Protein AF-A0A9P6N993-F1 (afdb_monomer_lite)

Organism: NCBI:txid708437

Foldseek 3Di:
DQLVLLCVLCVVLVNCVVQVQLSVCVVPNHQLVDDQDADVPHSDDDDDDDPVCVVCQVVVVVVVVVCVVVVQKDDWDAPVVVPVVQDSVNVRRQCWDWDQHPVRTTIIGRHLDPPDPSSCVSQVSNVVSLQSSDVRVDQWPHWDDDRQDIDTHHDPPDPDWVVVSQVSCVVVVNDDDPVPDDIDDQWDDDPQWIAGRVVRDIGHDPVVVVVD

InterPro domains:
  IPR043502 DNA/RNA polymerase superfamily [SSF56672] (106-210)
  IPR052055 Hepadnavirus polymerase/reverse transcriptase [PTHR33050] (97-211)

Secondary structure (DSSP, 8-state):
--HHHHHHHHHHTT-TTTTHHHHHHHHS----------BTTBS---PPPPHHHHHTHHHHHHHHHHHHHTTSEEEEE-HHHHHHHS-TTGGGS---EEEE-TTS-EEEE-S--TT-HHHHHHHHHHHHHHHHHHHHHS-EEEEEEETTEEEEEE-TT----HHHHHHHHHHTTPPP-TTT-----SEEEETTEEEETTTTEEE--HHHHHT-

pLDDT: mean 86.86, std 10.9, range [51.09, 98.19]

Radius of gyration: 21.43 Å; chains: 1; bounding box: 47×46×56 Å

Sequence (212 aa):
MNTREWEKSLEKNNLIRKYKDVINGLKHVFDQGIPQHVIGEEHWYSPPNQKSAELSQKEIEENFVKELKVKQLYDSFTFEETKHRIGPSDTNILAVLMIRTFDDKVKINTTVAFGCIAGCGTFGIVTDAWQDILLKEFDLMNIFRWVDDALFLKETETTLNMESIVNMSQGLGVKTNLKKLTEFQREQQFLGFIWNGVERTVRLPDTKLQEK

Structure (mmCIF, N/CA/C/O backbone):
data_AF-A0A9P6N993-F1
#
_entry.id   AF-A0A9P6N993-F1
#
loop_
_atom_site.group_PDB
_atom_site.id
_atom_site.type_symbol
_atom_site.label_atom_id
_atom_site.label_alt_id
_atom_site.label_comp_id
_atom_site.label_asym_id
_atom_site.label_entity_id
_atom_site.label_seq_id
_atom_site.pdbx_PDB_ins_code
_atom_site.Cartn_x
_atom_site.Cartn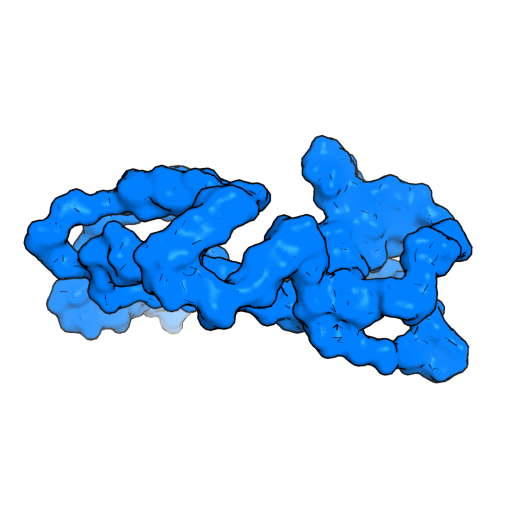_y
_atom_site.Cartn_z
_atom_site.occupancy
_atom_site.B_iso_or_equiv
_atom_site.auth_seq_id
_atom_site.auth_comp_id
_atom_site.auth_asym_id
_atom_site.auth_atom_id
_atom_site.pdbx_PDB_model_num
ATOM 1 N N . MET A 1 1 ? 9.805 -2.839 4.279 1.00 85.69 1 MET A N 1
ATOM 2 C CA . MET A 1 1 ? 8.735 -3.389 5.139 1.00 85.69 1 MET A CA 1
ATOM 3 C C . MET A 1 1 ? 9.371 -4.196 6.256 1.00 85.69 1 MET A C 1
ATOM 5 O O . MET A 1 1 ? 10.439 -4.753 6.028 1.00 85.69 1 MET A O 1
ATOM 9 N N . ASN A 1 2 ? 8.763 -4.242 7.442 1.00 93.62 2 ASN A N 1
ATOM 10 C CA . ASN A 1 2 ? 9.290 -5.002 8.578 1.00 93.62 2 ASN A CA 1
ATOM 11 C C . ASN A 1 2 ? 8.651 -6.397 8.633 1.00 93.62 2 ASN A C 1
ATOM 13 O O . ASN A 1 2 ? 7.668 -6.610 9.338 1.00 93.62 2 ASN A O 1
ATOM 17 N N . THR A 1 3 ? 9.179 -7.340 7.851 1.00 94.06 3 THR A N 1
ATOM 18 C CA . THR A 1 3 ? 8.607 -8.691 7.684 1.00 94.06 3 THR A CA 1
ATOM 19 C C . THR A 1 3 ? 8.388 -9.431 9.001 1.00 94.06 3 THR A C 1
ATOM 21 O O . THR A 1 3 ? 7.394 -10.139 9.137 1.00 94.06 3 THR A O 1
ATOM 24 N N . ARG A 1 4 ? 9.274 -9.236 9.985 1.00 96.38 4 ARG A N 1
ATOM 25 C CA . ARG A 1 4 ? 9.161 -9.858 11.308 1.00 96.38 4 ARG A CA 1
ATOM 26 C C . ARG A 1 4 ? 7.947 -9.348 12.083 1.00 96.38 4 ARG A C 1
ATOM 28 O O . ARG A 1 4 ? 7.219 -10.152 12.656 1.00 96.38 4 ARG A O 1
ATOM 35 N N . GLU A 1 5 ? 7.727 -8.034 12.109 1.00 97.31 5 GLU A N 1
ATOM 36 C CA . GLU A 1 5 ? 6.550 -7.478 12.789 1.00 97.31 5 GLU A CA 1
ATOM 37 C C . GLU A 1 5 ? 5.261 -7.819 12.037 1.00 97.31 5 GLU A C 1
ATOM 39 O O . GLU A 1 5 ? 4.260 -8.112 12.680 1.00 97.31 5 GLU A O 1
ATOM 44 N N . TRP A 1 6 ? 5.293 -7.893 10.702 1.00 97.88 6 TRP A N 1
ATOM 45 C CA . TRP A 1 6 ? 4.160 -8.397 9.917 1.00 97.88 6 TRP A CA 1
ATOM 46 C C . TRP A 1 6 ? 3.756 -9.817 10.313 1.00 97.88 6 TRP A C 1
ATOM 48 O O . TRP A 1 6 ? 2.586 -10.064 10.594 1.00 97.88 6 TRP A O 1
ATOM 58 N N . GLU A 1 7 ? 4.713 -10.744 10.356 1.00 97.56 7 GLU A N 1
ATOM 59 C CA . GLU A 1 7 ? 4.459 -12.142 10.715 1.00 97.56 7 GLU A CA 1
ATOM 60 C C . GLU A 1 7 ? 3.896 -12.246 12.137 1.00 97.56 7 GLU A C 1
ATOM 62 O O . GLU A 1 7 ? 2.828 -12.818 12.340 1.00 97.56 7 GLU A O 1
ATOM 67 N N . LYS A 1 8 ? 4.530 -11.561 13.094 1.00 97.94 8 LYS A N 1
ATOM 68 C CA . LYS A 1 8 ? 4.086 -11.492 14.491 1.00 97.94 8 LYS A CA 1
ATOM 69 C C . LYS A 1 8 ? 2.678 -10.906 14.647 1.00 97.94 8 LYS A C 1
ATOM 71 O O . LYS A 1 8 ? 1.870 -11.460 15.391 1.00 97.94 8 LYS A O 1
ATOM 76 N N . SER A 1 9 ? 2.365 -9.798 13.972 1.00 97.88 9 SER A N 1
ATOM 77 C CA . SER A 1 9 ? 1.034 -9.178 14.023 1.00 97.88 9 SER A CA 1
ATOM 78 C C . SER A 1 9 ? -0.031 -10.073 13.391 1.00 97.88 9 SER A C 1
ATOM 80 O O . SER A 1 9 ? -1.120 -10.209 13.946 1.00 97.88 9 SER A O 1
ATOM 82 N N . LEU A 1 10 ? 0.266 -10.728 12.268 1.00 98.12 10 LEU A N 1
ATOM 83 C CA . LEU A 1 10 ? -0.671 -11.658 11.636 1.00 98.12 10 LEU A CA 1
ATOM 84 C C . LEU A 1 10 ? -0.907 -12.913 12.486 1.00 98.12 10 LEU A C 1
ATOM 86 O O . LEU A 1 10 ? -2.043 -13.378 12.572 1.00 98.12 10 LEU A O 1
ATOM 90 N N . GLU A 1 11 ? 0.128 -13.458 13.122 1.00 97.94 11 GLU A N 1
ATOM 91 C CA . GLU A 1 11 ? 0.006 -14.595 14.042 1.00 97.94 11 GLU A CA 1
ATOM 92 C C . GLU A 1 11 ? -0.840 -14.237 15.263 1.00 97.94 11 GLU A C 1
ATOM 94 O O . GLU A 1 11 ? -1.829 -14.918 15.540 1.00 97.94 11 GLU A O 1
ATOM 99 N N . LYS A 1 12 ? -0.512 -13.128 15.941 1.00 98.19 12 LYS A N 1
ATOM 100 C CA . LYS A 1 12 ? -1.245 -12.636 17.118 1.00 98.19 12 LYS A CA 1
ATOM 101 C C . LYS A 1 12 ? -2.745 -12.482 16.843 1.00 98.19 12 LYS A C 1
ATOM 103 O O . LYS A 1 12 ? -3.561 -12.813 17.699 1.00 98.19 12 LYS A O 1
ATOM 108 N N . ASN A 1 13 ? -3.104 -12.016 15.648 1.00 97.94 13 ASN A N 1
ATOM 109 C CA . ASN A 1 13 ? -4.490 -11.752 15.261 1.00 97.94 13 ASN A CA 1
ATOM 110 C C . ASN A 1 13 ? -5.186 -12.936 14.565 1.00 97.94 13 ASN A C 1
ATOM 112 O O . ASN A 1 13 ? -6.304 -12.784 14.076 1.00 97.94 13 ASN A O 1
ATOM 116 N N . ASN A 1 14 ? -4.565 -14.123 14.528 1.00 98.06 14 ASN A N 1
ATOM 117 C CA . ASN A 1 14 ? -5.076 -15.318 13.838 1.00 98.06 14 ASN A CA 1
ATOM 118 C C . ASN A 1 14 ? -5.328 -1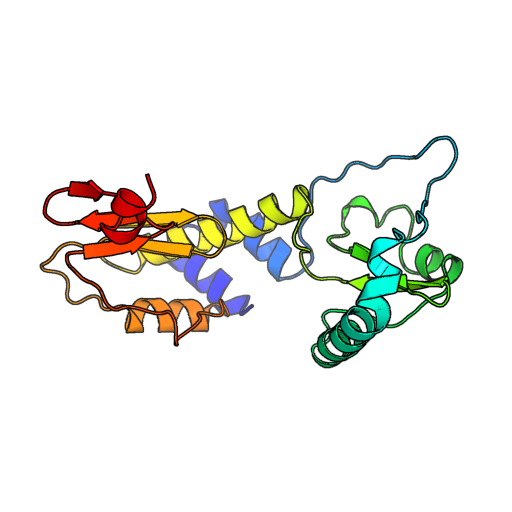5.109 12.327 1.00 98.06 14 ASN A C 1
ATOM 120 O O . ASN A 1 14 ? -6.179 -15.764 11.724 1.00 98.06 14 ASN A O 1
ATOM 124 N N . LEU A 1 15 ? -4.570 -14.210 11.700 1.00 98.00 15 LEU A N 1
ATOM 125 C CA . LEU A 1 15 ? -4.678 -13.832 10.288 1.00 98.00 15 LEU A CA 1
ATOM 126 C C . LEU A 1 15 ? -3.616 -14.500 9.398 1.00 98.00 15 LEU A C 1
ATOM 128 O O . LEU A 1 15 ? -3.727 -14.460 8.173 1.00 98.00 15 LEU A O 1
ATOM 132 N N . ILE A 1 16 ? -2.611 -15.155 9.990 1.00 96.56 16 ILE A N 1
ATOM 133 C CA . ILE A 1 16 ? -1.453 -15.709 9.266 1.00 96.56 16 ILE A CA 1
ATOM 134 C C . ILE A 1 16 ? -1.832 -16.699 8.155 1.00 96.56 16 ILE A C 1
ATOM 136 O O . ILE A 1 16 ? -1.200 -16.721 7.104 1.00 96.56 16 ILE A O 1
ATOM 140 N N . ARG A 1 17 ? -2.898 -17.491 8.344 1.00 96.62 17 ARG A N 1
ATOM 141 C CA . ARG A 1 17 ? -3.385 -18.419 7.308 1.00 96.62 17 ARG A CA 1
ATOM 142 C C . ARG A 1 17 ? -4.014 -17.684 6.126 1.00 96.62 17 ARG A C 1
ATOM 144 O O . ARG A 1 17 ? -3.789 -18.089 4.993 1.00 96.62 17 ARG A O 1
ATOM 151 N N . LYS A 1 18 ? -4.781 -16.622 6.393 1.00 97.25 18 LYS A N 1
ATOM 152 C CA . LYS A 1 18 ? -5.464 -15.810 5.372 1.00 97.25 18 LYS A CA 1
ATOM 153 C C . LYS A 1 18 ? -4.459 -15.028 4.526 1.00 97.25 18 LYS A C 1
ATOM 155 O O . LYS A 1 18 ? -4.616 -14.956 3.316 1.00 97.25 18 LYS A O 1
ATOM 160 N N . TYR A 1 19 ? -3.418 -14.487 5.158 1.00 96.81 19 TYR A N 1
ATOM 161 C CA . TYR A 1 19 ? -2.424 -13.624 4.511 1.00 96.81 19 TYR A CA 1
ATOM 162 C C . TYR A 1 19 ? -1.040 -14.272 4.398 1.00 96.81 19 TYR A C 1
ATOM 164 O O . TYR A 1 19 ? -0.015 -13.591 4.449 1.00 96.81 19 TYR A O 1
ATOM 172 N N . LYS A 1 20 ? -0.993 -15.596 4.210 1.00 94.50 20 LYS A N 1
ATOM 173 C CA . LYS A 1 20 ? 0.266 -16.328 4.005 1.00 94.50 20 LYS A CA 1
ATOM 174 C C . LYS A 1 20 ? 1.047 -15.779 2.806 1.00 94.50 20 LYS A C 1
ATOM 176 O O . LYS A 1 20 ? 2.260 -15.598 2.891 1.00 94.50 20 LYS A O 1
ATOM 181 N N . ASP A 1 21 ? 0.342 -15.456 1.726 1.00 90.69 21 ASP A N 1
ATOM 182 C CA . ASP A 1 21 ? 0.951 -14.942 0.496 1.00 90.69 21 ASP A CA 1
ATOM 183 C C . ASP A 1 21 ? 1.531 -13.537 0.672 1.00 90.69 21 ASP A C 1
ATOM 185 O O . ASP A 1 21 ? 2.527 -13.206 0.037 1.00 90.69 21 ASP A O 1
ATOM 189 N N . VAL A 1 22 ? 0.995 -12.740 1.606 1.00 93.25 22 VAL A N 1
ATOM 190 C CA . VAL A 1 22 ? 1.588 -11.447 1.978 1.00 93.25 22 VAL A CA 1
ATOM 191 C C . VAL A 1 22 ? 2.956 -11.656 2.618 1.00 93.25 22 VAL A C 1
ATOM 193 O O . VAL A 1 22 ? 3.918 -11.005 2.223 1.00 93.25 22 VAL A O 1
ATOM 196 N N . ILE A 1 23 ? 3.088 -12.591 3.564 1.00 94.38 23 ILE A N 1
ATOM 197 C CA . ILE A 1 23 ? 4.386 -12.882 4.191 1.00 94.38 23 ILE A CA 1
ATOM 198 C C . ILE A 1 23 ? 5.382 -13.445 3.180 1.00 94.38 23 ILE A C 1
ATOM 200 O O . ILE A 1 23 ? 6.530 -12.998 3.151 1.00 94.38 23 ILE A O 1
ATOM 204 N N . ASN A 1 24 ? 4.945 -14.376 2.330 1.00 90.75 24 ASN A N 1
ATOM 205 C CA . ASN A 1 24 ? 5.787 -14.921 1.268 1.00 90.75 24 ASN A CA 1
ATOM 206 C C . ASN A 1 24 ? 6.255 -13.817 0.312 1.00 90.75 24 ASN A C 1
ATOM 208 O O . ASN A 1 24 ? 7.452 -13.699 0.062 1.00 90.75 24 ASN A O 1
ATOM 212 N N . GLY A 1 25 ? 5.338 -12.967 -0.156 1.00 88.12 25 GLY A N 1
ATOM 213 C CA . GLY A 1 25 ? 5.643 -11.870 -1.069 1.00 88.12 25 GLY A CA 1
ATOM 214 C C . GLY A 1 25 ? 6.553 -10.806 -0.455 1.00 88.12 25 GLY A C 1
ATOM 215 O O . GLY A 1 25 ? 7.456 -10.319 -1.126 1.00 88.12 25 GLY A O 1
ATOM 216 N N . LEU A 1 26 ? 6.391 -10.485 0.836 1.00 88.81 26 LEU A N 1
ATOM 217 C CA . LEU A 1 26 ? 7.262 -9.533 1.537 1.00 88.81 26 LEU A CA 1
ATOM 218 C C . LEU A 1 26 ? 8.672 -10.088 1.816 1.00 88.81 26 LEU A C 1
ATOM 220 O O . LEU A 1 26 ? 9.617 -9.304 1.902 1.00 88.81 26 LEU A O 1
ATOM 224 N N . LYS A 1 27 ? 8.819 -11.408 2.014 1.00 88.06 27 LYS A N 1
ATOM 225 C CA . LYS A 1 27 ? 10.121 -12.082 2.204 1.00 88.06 27 LYS A CA 1
ATOM 226 C C . LYS A 1 27 ? 10.832 -12.357 0.876 1.00 88.06 27 LYS A C 1
ATOM 228 O O . LYS A 1 27 ? 12.060 -12.426 0.847 1.00 88.06 27 LYS A O 1
ATOM 233 N N . HIS A 1 28 ? 10.060 -12.532 -0.189 1.00 84.19 28 HIS A N 1
ATOM 234 C CA . HIS A 1 28 ? 10.532 -12.901 -1.515 1.00 84.19 28 HIS A CA 1
ATOM 235 C C . HIS A 1 28 ? 10.018 -11.891 -2.548 1.00 84.19 28 HIS A C 1
ATOM 237 O O . HIS A 1 28 ? 10.365 -10.714 -2.477 1.00 84.19 28 HIS A O 1
ATOM 243 N N . VAL A 1 29 ? 9.220 -12.346 -3.513 1.00 77.56 29 VAL A N 1
ATOM 244 C CA . VAL A 1 29 ? 8.588 -11.518 -4.540 1.00 77.56 29 VAL A CA 1
ATOM 245 C C . VAL A 1 29 ? 7.115 -11.904 -4.623 1.00 77.56 29 VAL A C 1
ATOM 247 O O . VAL A 1 29 ? 6.757 -13.059 -4.393 1.00 77.56 29 VAL A O 1
ATOM 250 N N . PHE A 1 30 ? 6.259 -10.931 -4.921 1.00 80.00 30 PHE A N 1
ATOM 251 C CA . PHE A 1 30 ? 4.843 -11.179 -5.161 1.00 80.00 30 PHE A CA 1
ATOM 252 C C . PHE A 1 30 ? 4.632 -11.751 -6.558 1.00 80.00 30 PHE A C 1
ATOM 254 O O . PHE A 1 30 ? 5.061 -11.145 -7.540 1.00 80.00 30 PHE A O 1
ATOM 261 N N . ASP A 1 31 ? 3.918 -12.872 -6.634 1.00 76.00 31 ASP A N 1
ATOM 262 C CA . ASP A 1 31 ? 3.345 -13.341 -7.889 1.00 76.00 31 ASP A CA 1
ATOM 263 C C . ASP A 1 31 ? 2.279 -12.336 -8.342 1.00 76.00 31 ASP A C 1
ATOM 265 O O . ASP A 1 31 ? 1.313 -12.052 -7.630 1.00 76.00 31 ASP A O 1
ATOM 269 N N . GLN A 1 32 ? 2.505 -11.749 -9.511 1.00 74.06 32 GLN A N 1
ATOM 270 C CA . GLN A 1 32 ? 1.634 -10.741 -10.103 1.00 74.06 32 GLN A CA 1
ATOM 271 C C . GLN A 1 32 ? 0.547 -11.352 -11.000 1.00 74.06 32 GLN A C 1
ATOM 273 O O . GLN A 1 32 ? -0.279 -10.619 -11.544 1.00 74.06 32 GLN A O 1
ATOM 278 N N . GLY A 1 33 ? 0.531 -12.677 -11.167 1.00 73.75 33 GLY A N 1
ATOM 279 C CA . GLY A 1 33 ? -0.437 -13.382 -12.003 1.00 73.75 33 GLY A CA 1
ATOM 280 C C . GLY A 1 33 ? -0.313 -13.041 -13.488 1.00 73.75 33 GLY A C 1
ATOM 281 O O . GLY A 1 33 ? -1.280 -13.197 -14.233 1.00 73.75 33 GLY A O 1
ATOM 282 N N . ILE A 1 34 ? 0.849 -12.539 -13.923 1.00 73.44 34 ILE A N 1
ATOM 283 C CA . ILE A 1 34 ? 1.113 -12.219 -15.327 1.00 73.44 34 ILE A CA 1
ATOM 284 C C . ILE A 1 34 ? 1.413 -13.538 -16.048 1.00 73.44 34 ILE A C 1
ATOM 286 O O . ILE A 1 34 ? 2.411 -14.184 -15.726 1.00 73.44 34 ILE A O 1
ATOM 290 N N . PRO A 1 35 ? 0.579 -13.968 -17.012 1.00 73.38 35 PRO A N 1
ATOM 291 C CA . PRO A 1 35 ? 0.847 -15.190 -17.748 1.00 73.38 35 PRO A CA 1
ATOM 292 C C . PRO A 1 35 ? 2.048 -15.002 -18.677 1.00 73.38 35 PRO A C 1
ATOM 294 O O . PRO A 1 35 ? 2.280 -13.913 -19.214 1.00 73.38 35 PRO A O 1
ATOM 297 N N . GLN A 1 36 ? 2.756 -16.099 -18.945 1.00 73.06 36 GLN A N 1
ATOM 298 C CA . GLN A 1 36 ? 3.694 -16.165 -20.062 1.00 73.06 36 GLN A CA 1
ATOM 299 C C . GLN A 1 36 ? 2.964 -15.793 -21.354 1.00 73.06 36 GLN A C 1
ATOM 301 O O . GLN A 1 36 ? 1.959 -16.412 -21.709 1.00 73.06 36 GLN A O 1
ATOM 306 N N . HIS A 1 37 ? 3.468 -14.783 -22.054 1.00 72.25 37 HIS A N 1
ATOM 307 C CA . HIS A 1 37 ? 2.914 -14.332 -23.322 1.00 72.25 37 HIS A CA 1
ATOM 308 C C . HIS A 1 37 ? 4.035 -13.914 -24.273 1.00 72.25 37 HIS A C 1
ATOM 310 O O . HIS A 1 37 ? 5.144 -13.594 -23.850 1.00 72.25 37 HIS A O 1
ATOM 316 N N . VAL A 1 38 ? 3.728 -13.941 -25.567 1.00 75.19 38 VAL A N 1
ATOM 317 C CA . VAL A 1 38 ? 4.617 -13.528 -26.659 1.00 75.19 38 VAL A CA 1
ATOM 318 C C . VAL A 1 38 ? 3.903 -12.496 -27.522 1.00 75.19 38 VAL A C 1
ATOM 320 O O . VAL A 1 38 ? 2.671 -12.489 -27.600 1.00 75.19 38 VAL A O 1
ATOM 323 N N . ILE A 1 39 ? 4.667 -11.622 -28.172 1.00 74.81 39 ILE A N 1
ATOM 324 C CA . ILE A 1 39 ? 4.139 -10.646 -29.130 1.00 74.81 39 ILE A CA 1
ATOM 325 C C . ILE A 1 39 ? 4.590 -11.091 -30.522 1.00 74.81 39 ILE A C 1
ATOM 327 O O . ILE A 1 39 ? 5.714 -10.829 -30.942 1.00 74.81 39 ILE A O 1
ATOM 331 N N . GLY A 1 40 ? 3.715 -11.803 -31.237 1.00 82.81 40 GLY A N 1
ATOM 332 C CA . GLY A 1 40 ? 4.098 -12.471 -32.483 1.00 82.81 40 GLY A CA 1
ATOM 333 C C . GLY A 1 40 ? 5.107 -13.587 -32.206 1.00 82.81 40 GLY A C 1
ATOM 334 O O . GLY A 1 40 ? 4.808 -14.500 -31.440 1.00 82.81 40 GLY A O 1
ATOM 335 N N . GLU A 1 41 ? 6.291 -13.498 -32.812 1.00 81.31 41 GLU A N 1
ATOM 336 C CA . GLU A 1 41 ? 7.410 -14.430 -32.591 1.00 81.31 41 GLU A CA 1
ATOM 337 C C . GLU A 1 41 ? 8.389 -13.939 -31.505 1.00 81.31 41 GLU A C 1
ATOM 339 O O . GLU A 1 41 ? 9.306 -14.660 -31.115 1.00 81.31 41 GLU A O 1
ATOM 344 N N . GLU A 1 42 ? 8.193 -12.721 -30.988 1.00 76.69 42 GLU A N 1
ATOM 345 C CA . GLU A 1 42 ? 9.099 -12.099 -30.026 1.00 76.69 42 GLU A CA 1
ATOM 346 C C . GLU A 1 42 ? 8.707 -12.437 -28.583 1.00 76.69 42 GLU A C 1
ATOM 348 O O . GLU A 1 42 ? 7.593 -12.160 -28.122 1.00 76.69 42 GLU A O 1
ATOM 353 N N . HIS A 1 43 ? 9.669 -12.978 -27.834 1.00 72.94 43 HIS A N 1
ATOM 354 C CA . HIS A 1 43 ? 9.558 -13.185 -26.385 1.00 72.94 43 HIS A CA 1
ATOM 355 C C . HIS A 1 43 ? 9.818 -11.908 -25.576 1.00 72.94 43 HIS A C 1
ATOM 357 O O . HIS A 1 43 ? 9.451 -11.830 -24.407 1.00 72.94 43 HIS A O 1
ATOM 363 N N . TRP A 1 44 ? 10.463 -10.913 -26.187 1.00 75.88 44 TRP A N 1
ATOM 364 C CA . TRP A 1 44 ? 10.847 -9.669 -25.534 1.00 75.88 44 TRP A CA 1
ATOM 365 C C . TRP A 1 44 ? 10.580 -8.502 -26.471 1.00 75.88 44 TRP A C 1
ATOM 367 O O . TRP A 1 44 ? 11.092 -8.472 -27.585 1.00 75.88 44 TRP A O 1
ATOM 377 N N . TYR A 1 45 ? 9.837 -7.505 -26.002 1.00 77.69 45 TYR A N 1
ATOM 378 C CA . TYR A 1 45 ? 9.543 -6.316 -26.789 1.00 77.69 45 TYR A CA 1
ATOM 379 C C . TYR A 1 45 ? 9.682 -5.062 -25.930 1.00 77.69 45 TYR A C 1
ATOM 381 O O . TYR A 1 45 ? 9.081 -4.959 -24.862 1.00 77.69 45 TYR A O 1
ATOM 389 N N . SER A 1 46 ? 10.475 -4.104 -26.410 1.00 80.06 46 SER A N 1
ATOM 390 C CA . SER A 1 46 ? 10.643 -2.789 -25.791 1.00 80.06 46 SER A CA 1
ATOM 391 C C . SER A 1 46 ? 10.211 -1.715 -26.794 1.00 80.06 46 SER A C 1
ATOM 393 O O . SER A 1 46 ? 10.962 -1.423 -27.734 1.00 80.06 46 SER A O 1
ATOM 395 N N . PRO A 1 47 ? 8.995 -1.151 -26.664 1.00 83.88 47 PRO A N 1
ATOM 396 C CA . PRO A 1 47 ? 8.529 -0.124 -27.586 1.00 83.88 47 PRO A CA 1
ATOM 397 C C . PRO A 1 47 ? 9.409 1.138 -27.505 1.00 83.88 47 PRO A C 1
ATOM 399 O O . PRO A 1 47 ? 10.061 1.387 -26.488 1.00 83.88 47 PRO A O 1
ATOM 402 N N . PRO A 1 48 ? 9.454 1.961 -28.568 1.00 86.19 48 PRO A N 1
ATOM 403 C CA . PRO A 1 48 ? 10.071 3.279 -28.483 1.00 86.19 48 PRO A CA 1
ATOM 404 C C . PRO A 1 48 ? 9.327 4.159 -27.471 1.00 86.19 48 PRO A C 1
ATOM 406 O O . PRO A 1 48 ? 8.111 4.037 -27.297 1.00 86.19 48 PRO A O 1
ATOM 409 N N . ASN A 1 49 ? 10.059 5.075 -26.834 1.00 87.38 49 ASN A N 1
ATOM 410 C CA . ASN A 1 49 ? 9.456 6.067 -25.949 1.00 87.38 49 ASN A CA 1
ATOM 411 C C . ASN A 1 49 ? 8.461 6.947 -26.725 1.00 87.38 49 ASN A C 1
ATOM 413 O O . ASN A 1 49 ? 8.649 7.248 -27.905 1.00 87.38 49 ASN A O 1
ATOM 417 N N . GLN A 1 50 ? 7.382 7.366 -26.057 1.00 88.00 50 GLN A N 1
ATOM 418 C CA . GLN A 1 50 ? 6.445 8.325 -26.640 1.00 88.00 50 GLN A CA 1
ATOM 419 C C . GLN A 1 50 ? 7.127 9.685 -26.829 1.00 88.00 50 GLN A C 1
ATOM 421 O O . GLN A 1 50 ? 7.913 10.102 -25.983 1.00 88.00 50 GLN A O 1
ATOM 426 N N . LYS A 1 51 ? 6.755 10.429 -27.879 1.00 87.75 51 LYS A N 1
ATOM 427 C CA . LYS A 1 51 ? 7.312 11.770 -28.158 1.00 87.75 51 LYS A CA 1
ATOM 428 C C . LYS A 1 51 ? 7.158 12.752 -26.992 1.00 87.75 51 LYS A C 1
ATOM 430 O O . LYS A 1 51 ? 7.995 13.619 -26.794 1.00 87.75 51 LYS A O 1
ATOM 435 N N . SER A 1 52 ? 6.095 12.617 -26.200 1.00 89.00 52 SER A N 1
ATOM 436 C CA . SER A 1 52 ? 5.882 13.424 -24.994 1.00 89.00 52 SER A CA 1
ATOM 437 C C . SER A 1 52 ? 6.983 13.235 -23.945 1.00 89.00 52 SER A C 1
ATOM 439 O O . SER A 1 52 ? 7.273 14.176 -23.214 1.00 89.00 52 SER A O 1
ATOM 441 N N . ALA A 1 53 ? 7.630 12.066 -23.889 1.00 87.88 53 ALA A N 1
ATOM 442 C CA . ALA A 1 53 ? 8.731 11.815 -22.965 1.00 87.88 53 ALA A CA 1
ATOM 443 C C . ALA A 1 53 ? 9.964 12.672 -23.288 1.00 87.88 53 ALA A C 1
ATOM 445 O O . ALA A 1 53 ? 10.674 13.066 -22.369 1.00 87.88 53 ALA A O 1
ATOM 446 N N . GLU A 1 54 ? 10.193 13.013 -24.562 1.00 88.12 54 GLU A N 1
ATOM 447 C CA . GLU A 1 54 ? 11.298 13.890 -24.980 1.00 88.12 54 GLU A CA 1
ATOM 448 C C . GLU A 1 54 ? 11.151 15.296 -24.380 1.00 88.12 54 GLU A C 1
ATOM 450 O O . GLU A 1 54 ? 12.126 15.886 -23.918 1.00 88.12 54 GLU A O 1
ATOM 455 N N . LEU A 1 55 ? 9.916 15.805 -24.295 1.00 91.88 55 LEU A N 1
ATOM 456 C CA . LEU A 1 55 ? 9.624 17.112 -23.691 1.00 91.88 55 LEU A CA 1
ATOM 457 C C . LEU A 1 55 ? 9.922 17.146 -22.183 1.00 91.88 55 LEU A C 1
ATOM 459 O O . LEU A 1 55 ? 10.205 18.211 -21.638 1.00 91.88 55 LEU A O 1
ATOM 463 N N . SER A 1 56 ? 9.888 15.986 -21.524 1.00 92.44 56 SER A N 1
ATOM 464 C CA . SER A 1 56 ? 10.118 15.824 -20.084 1.00 92.44 56 SER A CA 1
ATOM 465 C C . SER A 1 56 ? 11.420 15.080 -19.765 1.00 92.44 56 SER A C 1
ATOM 467 O O . SER A 1 56 ? 11.612 14.657 -18.625 1.00 92.44 56 SER A O 1
ATOM 469 N N . GLN A 1 57 ? 12.335 14.932 -20.733 1.00 92.88 57 GLN A N 1
ATOM 470 C CA . GLN A 1 57 ? 13.541 14.107 -20.592 1.00 92.88 57 GLN A CA 1
ATOM 471 C C . GLN A 1 57 ? 14.344 14.451 -19.334 1.00 92.88 57 GLN A C 1
ATOM 473 O O . GLN A 1 57 ? 14.658 13.571 -18.535 1.00 92.88 57 GLN A O 1
ATOM 478 N N . LYS A 1 58 ? 14.625 15.742 -19.128 1.00 93.81 58 LYS A N 1
ATOM 479 C CA . LYS A 1 58 ? 15.412 16.211 -17.983 1.00 93.81 58 LYS A CA 1
ATOM 480 C C . LYS A 1 58 ? 14.779 15.812 -16.645 1.00 93.81 58 LYS A C 1
ATOM 482 O O . LYS A 1 58 ? 15.476 15.352 -15.748 1.00 93.81 58 LYS A O 1
ATOM 487 N N . GLU A 1 59 ? 13.464 15.970 -16.515 1.00 93.81 59 GLU A N 1
ATOM 488 C CA . GLU A 1 59 ? 12.739 15.618 -15.289 1.00 93.81 59 GLU A CA 1
ATOM 489 C C . GLU A 1 59 ? 12.762 14.104 -15.039 1.00 93.81 59 GLU A C 1
ATOM 491 O O . GLU A 1 59 ? 12.977 13.654 -13.911 1.00 93.81 59 GLU A O 1
ATOM 496 N N . ILE A 1 60 ? 12.596 13.310 -16.100 1.00 92.00 60 ILE A N 1
ATOM 497 C CA . ILE A 1 60 ? 12.655 11.846 -16.037 1.00 92.00 60 ILE A CA 1
ATOM 498 C C . ILE A 1 60 ? 14.051 11.383 -15.593 1.00 92.00 60 ILE A C 1
ATOM 500 O O . ILE A 1 60 ? 14.168 10.559 -14.686 1.00 92.00 60 ILE A O 1
ATOM 504 N N . GLU A 1 61 ? 15.115 11.944 -16.168 1.00 92.62 61 GLU A N 1
ATOM 505 C CA . GLU A 1 61 ? 16.497 11.620 -15.796 1.00 92.62 61 GLU A CA 1
ATOM 506 C C . GLU A 1 61 ? 16.818 12.019 -14.347 1.00 92.62 61 GLU A C 1
ATOM 508 O O . GLU A 1 61 ? 17.431 11.244 -13.606 1.00 92.62 61 GLU A O 1
ATOM 513 N N . GLU A 1 62 ? 16.348 13.184 -13.891 1.00 94.06 62 GLU A N 1
ATOM 514 C CA . GLU A 1 62 ? 16.464 13.594 -12.488 1.00 94.06 62 GLU A CA 1
ATOM 515 C C . GLU A 1 62 ? 15.737 12.624 -11.542 1.00 94.06 62 GLU A C 1
ATOM 517 O O . GLU A 1 62 ? 16.231 12.340 -10.445 1.00 94.06 62 GLU A O 1
ATOM 522 N N . ASN A 1 63 ? 14.587 12.083 -11.952 1.00 90.88 63 ASN A N 1
ATOM 523 C CA . ASN A 1 63 ? 13.862 11.076 -11.180 1.00 90.88 63 ASN A CA 1
ATOM 524 C C . ASN A 1 63 ? 14.595 9.730 -11.156 1.00 90.88 63 ASN A C 1
ATOM 526 O O . ASN A 1 63 ? 14.720 9.149 -10.077 1.00 90.88 63 ASN A O 1
ATOM 530 N N . PHE A 1 64 ? 15.204 9.293 -12.264 1.00 91.25 64 PHE A N 1
ATOM 531 C CA . PHE A 1 64 ? 16.070 8.107 -12.255 1.00 91.25 64 PHE A CA 1
ATOM 532 C C . PHE A 1 64 ? 17.208 8.239 -11.242 1.00 91.25 64 PHE A C 1
ATOM 534 O O . PHE A 1 64 ? 17.472 7.302 -10.489 1.00 91.25 64 PHE A O 1
ATOM 541 N N . VAL A 1 65 ? 17.853 9.407 -11.155 1.00 91.06 65 VAL A N 1
ATOM 542 C CA . VAL A 1 65 ? 18.909 9.650 -10.157 1.00 91.06 65 VAL A CA 1
ATOM 543 C C . VAL A 1 65 ? 18.372 9.517 -8.728 1.00 91.06 65 VAL A C 1
ATOM 545 O O . VAL A 1 65 ? 19.058 8.966 -7.862 1.00 91.06 65 VAL A O 1
ATOM 548 N N . LYS A 1 66 ? 17.158 10.007 -8.453 1.00 90.12 66 LYS A N 1
ATOM 549 C CA . LYS A 1 66 ? 16.523 9.875 -7.130 1.00 90.12 66 LYS A CA 1
ATOM 550 C C . LYS A 1 66 ? 16.215 8.411 -6.807 1.00 90.12 66 LYS A C 1
ATOM 552 O O . LYS A 1 66 ? 16.540 7.967 -5.708 1.00 90.12 66 LYS A O 1
ATOM 557 N N . GLU A 1 67 ? 15.650 7.662 -7.751 1.00 88.06 67 GLU A N 1
ATOM 558 C CA . GLU A 1 67 ? 15.265 6.257 -7.561 1.00 88.06 67 GLU A CA 1
ATOM 559 C C . GLU A 1 67 ? 16.468 5.313 -7.425 1.00 88.06 67 GLU A C 1
ATOM 561 O O . GLU A 1 67 ? 16.451 4.407 -6.586 1.00 88.06 67 GLU A O 1
ATOM 566 N N . LEU A 1 68 ? 17.552 5.564 -8.169 1.00 87.62 68 LEU A N 1
ATOM 567 C CA . LEU A 1 68 ? 18.823 4.841 -8.032 1.00 87.62 68 LEU A CA 1
ATOM 568 C C . LEU A 1 68 ? 19.419 5.024 -6.630 1.00 87.62 68 LEU A C 1
ATOM 570 O O . LEU A 1 68 ? 19.864 4.058 -6.008 1.00 87.62 68 LEU A O 1
ATOM 574 N N . LYS A 1 69 ? 19.376 6.249 -6.084 1.00 88.69 69 LYS A N 1
ATOM 575 C CA . LYS A 1 69 ? 19.876 6.539 -4.726 1.00 88.69 69 LYS A CA 1
ATOM 576 C C . LYS A 1 69 ? 19.146 5.741 -3.647 1.00 88.69 69 LYS A C 1
ATOM 578 O O . LYS A 1 69 ? 19.768 5.344 -2.665 1.00 88.69 69 LYS A O 1
ATOM 583 N N . VAL A 1 70 ? 17.846 5.497 -3.823 1.00 85.19 70 VAL A N 1
ATOM 584 C CA . VAL A 1 70 ? 17.030 4.708 -2.883 1.00 85.19 70 VAL A CA 1
ATOM 585 C C . VAL A 1 70 ? 16.930 3.226 -3.259 1.00 85.19 70 VAL A C 1
ATOM 587 O O . VAL A 1 70 ? 16.188 2.494 -2.606 1.00 85.19 70 VAL A O 1
ATOM 590 N N . LYS A 1 71 ? 17.696 2.776 -4.266 1.00 82.00 71 LYS A N 1
ATOM 591 C CA . LYS A 1 71 ? 17.739 1.388 -4.760 1.00 82.00 71 LYS A CA 1
ATOM 592 C C . LYS A 1 71 ? 16.368 0.837 -5.176 1.00 82.00 71 LYS A C 1
ATOM 594 O O . LYS A 1 71 ? 16.097 -0.345 -4.996 1.00 82.00 71 LYS A O 1
ATOM 599 N N . GLN A 1 72 ? 15.498 1.700 -5.695 1.00 78.94 72 GLN A N 1
ATOM 600 C CA . GLN A 1 72 ? 14.228 1.284 -6.307 1.00 78.94 72 GLN A CA 1
ATOM 601 C C . GLN A 1 72 ? 14.415 0.926 -7.784 1.00 78.94 72 GLN A C 1
ATOM 603 O O . GLN A 1 72 ? 13.721 0.060 -8.311 1.00 78.94 72 GLN A O 1
ATOM 608 N N . LEU A 1 73 ? 15.407 1.554 -8.414 1.00 83.00 73 LEU A N 1
ATOM 609 C CA . LEU A 1 73 ? 15.822 1.317 -9.784 1.00 83.00 73 LEU A CA 1
ATOM 610 C C . LEU A 1 73 ? 17.233 0.720 -9.787 1.00 83.00 73 LEU A C 1
ATOM 612 O O . LEU A 1 73 ? 18.092 1.148 -9.014 1.00 83.00 73 LEU 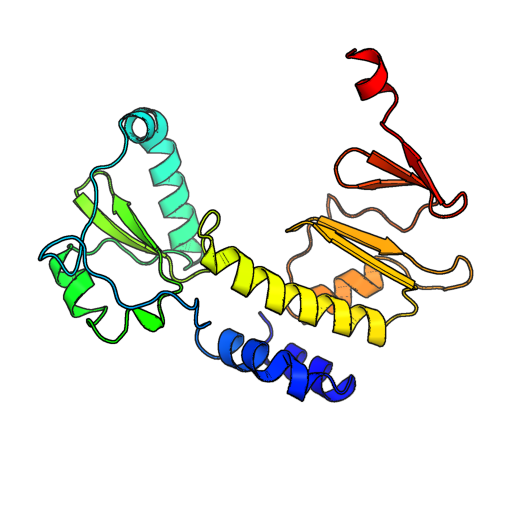A O 1
ATOM 616 N N . TYR A 1 74 ? 17.471 -0.252 -10.658 1.00 81.31 74 TYR A N 1
ATOM 617 C CA . TYR A 1 74 ? 18.795 -0.779 -10.978 1.00 81.31 74 TYR A CA 1
ATOM 618 C C . TYR A 1 74 ? 19.307 -0.154 -12.278 1.00 81.31 74 TYR A C 1
ATOM 620 O O . TYR A 1 74 ? 18.528 0.349 -13.093 1.00 81.31 74 TYR A O 1
ATOM 628 N N . ASP A 1 75 ? 20.632 -0.131 -12.424 1.00 78.88 75 ASP A N 1
ATOM 629 C CA . ASP A 1 75 ? 21.306 0.653 -13.457 1.00 78.88 75 ASP A CA 1
ATOM 630 C C . ASP A 1 75 ? 21.018 0.174 -14.892 1.00 78.88 75 ASP A C 1
ATOM 632 O O . ASP A 1 75 ? 20.343 -0.826 -15.117 1.00 78.88 75 ASP A O 1
ATOM 636 N N . SER A 1 76 ? 21.486 0.948 -15.868 1.00 78.31 76 SER A N 1
ATOM 637 C CA . SER A 1 76 ? 21.219 0.755 -17.287 1.00 78.31 76 SER A CA 1
ATOM 638 C C . SER A 1 76 ? 21.984 -0.440 -17.860 1.00 78.31 76 SER A C 1
ATOM 640 O O . SER A 1 76 ? 23.212 -0.419 -17.931 1.00 78.31 76 SER A O 1
ATOM 642 N N . PHE A 1 77 ? 21.248 -1.430 -18.351 1.00 84.62 77 PHE A N 1
ATOM 643 C CA . PHE A 1 77 ? 21.758 -2.582 -19.092 1.00 84.62 77 PHE A CA 1
ATOM 644 C C . PHE A 1 77 ? 21.441 -2.442 -20.579 1.00 84.62 77 PHE A C 1
ATOM 646 O O . PHE A 1 77 ? 20.471 -1.789 -20.967 1.00 84.62 77 PHE A O 1
ATOM 653 N N . THR A 1 78 ? 22.228 -3.086 -21.429 1.00 87.44 78 THR A N 1
ATOM 654 C CA . THR A 1 78 ? 21.783 -3.367 -22.796 1.00 87.44 78 THR A CA 1
ATOM 655 C C . THR A 1 78 ? 20.608 -4.345 -22.767 1.00 87.44 78 THR A C 1
ATOM 657 O O . THR A 1 78 ? 20.447 -5.124 -21.826 1.00 87.44 78 THR A O 1
ATOM 660 N N . PHE A 1 79 ? 19.794 -4.341 -23.822 1.00 82.25 79 PHE A N 1
ATOM 661 C CA . PHE A 1 79 ? 18.650 -5.248 -23.927 1.00 82.25 79 PHE A CA 1
ATOM 662 C C . PHE A 1 79 ? 19.059 -6.728 -23.814 1.00 82.25 79 PHE A C 1
ATOM 664 O O . PHE A 1 79 ? 18.401 -7.503 -23.125 1.00 82.25 79 PHE A O 1
ATOM 671 N N . GLU A 1 80 ? 20.186 -7.106 -24.420 1.00 83.69 80 GLU A N 1
ATOM 672 C CA . GLU A 1 80 ? 20.722 -8.471 -24.350 1.00 83.69 80 GLU A CA 1
ATOM 673 C C . GLU A 1 80 ? 21.206 -8.845 -22.942 1.00 83.69 80 GLU A C 1
ATOM 675 O O . GLU A 1 80 ? 20.917 -9.937 -22.452 1.00 83.69 80 GLU A O 1
ATOM 680 N N . GLU A 1 81 ? 21.870 -7.927 -22.234 1.00 86.25 81 GLU A N 1
ATOM 681 C CA . GLU A 1 81 ? 22.235 -8.152 -20.831 1.00 86.25 81 GLU A CA 1
ATOM 682 C C . GLU A 1 81 ? 21.000 -8.314 -19.944 1.00 86.25 81 GLU A C 1
ATOM 684 O O . GLU A 1 81 ? 21.006 -9.146 -19.036 1.00 86.25 81 GLU A O 1
ATOM 689 N N . THR A 1 82 ? 19.934 -7.547 -20.197 1.00 80.94 82 THR A N 1
ATOM 690 C CA . THR A 1 82 ? 18.669 -7.691 -19.471 1.00 80.94 82 THR A CA 1
ATOM 691 C C . THR A 1 82 ? 18.059 -9.074 -19.689 1.00 80.94 82 THR A C 1
ATOM 693 O O . THR A 1 82 ? 17.734 -9.733 -18.704 1.00 80.94 82 THR A O 1
ATOM 696 N N . LYS A 1 83 ? 17.978 -9.553 -20.940 1.00 78.50 83 LYS A N 1
ATOM 697 C CA . LYS A 1 83 ? 17.480 -10.904 -21.264 1.00 78.50 83 LYS A CA 1
ATOM 698 C C . LYS A 1 83 ? 18.289 -12.010 -20.592 1.00 78.50 83 LYS A C 1
ATOM 700 O O . LYS A 1 83 ? 17.731 -13.007 -20.155 1.00 78.50 83 LYS A O 1
ATOM 705 N N . HIS A 1 84 ? 19.610 -11.856 -20.517 1.00 79.12 84 HIS A N 1
ATOM 706 C CA . HIS A 1 84 ? 20.459 -12.859 -19.876 1.00 79.12 84 HIS A CA 1
ATOM 707 C C . HIS A 1 84 ? 20.284 -12.881 -18.351 1.00 79.12 84 HIS A C 1
ATOM 709 O O . HIS A 1 84 ? 20.360 -13.937 -17.728 1.00 79.12 84 HIS A O 1
ATOM 715 N N . ARG A 1 85 ? 20.053 -11.713 -17.742 1.00 75.94 85 ARG A N 1
ATOM 716 C CA . ARG A 1 85 ? 19.854 -11.569 -16.290 1.00 75.94 85 ARG A CA 1
ATOM 717 C C . ARG A 1 85 ? 18.474 -12.011 -15.826 1.00 75.94 85 ARG A C 1
ATOM 719 O O . ARG A 1 85 ? 18.332 -12.415 -14.678 1.00 75.94 85 ARG A O 1
ATOM 726 N N . ILE A 1 86 ? 17.477 -11.862 -16.687 1.00 71.50 86 ILE A N 1
ATOM 727 C CA . ILE A 1 86 ? 16.075 -12.126 -16.401 1.00 71.50 86 ILE A CA 1
ATOM 728 C C . ILE A 1 86 ? 15.664 -13.263 -17.330 1.00 71.50 86 ILE A C 1
ATOM 730 O O . ILE A 1 86 ? 15.288 -13.029 -18.476 1.00 71.50 86 ILE A O 1
ATOM 734 N N . GLY A 1 87 ? 15.827 -14.503 -16.870 1.00 61.25 87 GLY A N 1
ATOM 735 C CA . GLY A 1 87 ? 15.604 -15.670 -17.712 1.00 61.25 87 GLY A CA 1
ATOM 736 C C . GLY A 1 87 ? 14.149 -15.772 -18.203 1.00 61.25 87 GLY A C 1
ATOM 737 O O . GLY A 1 87 ? 13.240 -15.215 -17.583 1.00 61.25 87 GLY A O 1
ATOM 738 N N . PRO A 1 88 ? 13.878 -16.542 -19.276 1.00 56.31 88 PRO A N 1
ATOM 739 C CA . PRO A 1 88 ? 12.523 -16.732 -19.812 1.00 56.31 88 PRO A CA 1
ATOM 740 C C . PRO A 1 88 ? 11.536 -17.363 -18.818 1.00 56.31 88 PRO A C 1
ATOM 742 O O . PRO A 1 88 ? 10.331 -17.228 -18.979 1.00 56.31 88 PRO A O 1
ATOM 745 N N . SER A 1 89 ? 12.036 -18.077 -17.807 1.00 56.03 89 SER A N 1
ATOM 746 C CA . SER A 1 89 ? 11.243 -18.684 -16.732 1.00 56.03 89 SER A CA 1
ATOM 747 C C . SER A 1 89 ? 10.977 -17.740 -15.558 1.00 56.03 89 SER A C 1
ATOM 749 O O . SER A 1 89 ? 10.073 -17.997 -14.765 1.00 56.03 89 SER A O 1
ATOM 751 N N . ASP A 1 90 ? 11.743 -16.653 -15.443 1.00 57.75 90 ASP A N 1
ATOM 752 C CA . ASP A 1 90 ? 11.650 -15.704 -14.330 1.00 57.75 90 ASP A CA 1
ATOM 753 C C . ASP A 1 90 ? 10.556 -14.655 -14.568 1.00 57.75 90 ASP A C 1
ATOM 755 O O . ASP A 1 90 ? 10.126 -13.984 -13.636 1.00 57.75 90 ASP A O 1
ATOM 759 N N . THR A 1 91 ? 10.034 -14.554 -15.794 1.00 53.78 91 THR A N 1
ATOM 760 C CA . THR A 1 91 ? 8.999 -13.592 -16.213 1.00 53.78 91 THR A CA 1
ATOM 761 C C . THR A 1 91 ? 7.636 -13.783 -15.545 1.00 53.78 91 THR A C 1
ATOM 763 O O . THR A 1 91 ? 6.868 -12.827 -15.496 1.00 53.78 91 THR A O 1
ATOM 766 N N . ASN A 1 92 ? 7.359 -14.946 -14.938 1.00 51.09 92 ASN A N 1
ATOM 767 C CA . ASN A 1 92 ? 6.167 -15.148 -14.096 1.00 51.09 92 ASN A CA 1
ATOM 768 C C . ASN A 1 92 ? 6.267 -14.455 -12.724 1.00 51.09 92 ASN A C 1
ATOM 770 O O . ASN A 1 92 ? 5.267 -14.326 -12.028 1.00 51.09 92 ASN A O 1
ATOM 774 N N . ILE A 1 93 ? 7.462 -14.022 -12.311 1.00 51.97 93 ILE A N 1
ATOM 775 C CA . ILE A 1 93 ? 7.727 -13.528 -10.948 1.00 51.97 93 ILE A CA 1
ATOM 776 C C . ILE A 1 93 ? 8.003 -12.018 -10.950 1.00 51.97 93 ILE A C 1
ATOM 778 O O . ILE A 1 93 ? 8.160 -11.387 -9.909 1.00 51.97 93 ILE A O 1
ATOM 782 N N . LEU A 1 94 ? 8.058 -11.382 -12.116 1.00 54.19 94 LEU A N 1
ATOM 783 C CA . LEU A 1 94 ? 8.580 -10.031 -12.207 1.00 54.19 94 LEU A CA 1
ATOM 784 C C . LEU A 1 94 ? 7.507 -9.003 -11.872 1.00 54.19 94 LEU A C 1
ATOM 786 O O . LEU A 1 94 ? 6.889 -8.394 -12.740 1.00 54.19 94 LEU A O 1
ATOM 790 N N . ALA A 1 95 ? 7.459 -8.658 -10.590 1.00 53.06 95 ALA A N 1
ATOM 791 C CA . ALA A 1 95 ? 7.188 -7.298 -10.138 1.00 53.06 95 ALA A CA 1
ATOM 792 C C . ALA A 1 95 ? 8.256 -6.297 -10.628 1.00 53.06 95 ALA A C 1
ATOM 794 O O . ALA A 1 95 ? 8.677 -5.414 -9.884 1.00 53.06 95 ALA A O 1
ATOM 795 N N . VAL A 1 96 ? 8.755 -6.488 -11.850 1.00 61.41 96 VAL A N 1
ATOM 796 C CA . VAL A 1 96 ? 9.897 -5.787 -12.396 1.00 61.41 96 VAL A CA 1
ATOM 797 C C . VAL A 1 96 ? 9.473 -5.074 -13.662 1.00 61.41 96 VAL A C 1
ATOM 799 O O . VAL A 1 96 ? 9.208 -5.695 -14.689 1.00 61.41 96 VAL A O 1
ATOM 802 N N . LEU A 1 97 ? 9.415 -3.752 -13.576 1.00 73.62 97 LEU A N 1
ATOM 803 C CA . LEU A 1 97 ? 9.158 -2.897 -14.720 1.00 73.62 97 LEU A CA 1
ATOM 804 C C . LEU A 1 97 ? 10.491 -2.563 -15.396 1.00 73.62 97 LEU A C 1
ATOM 806 O O . LEU A 1 97 ? 11.407 -2.035 -14.762 1.00 73.62 97 LEU A O 1
ATOM 810 N N . MET A 1 98 ? 10.593 -2.860 -16.688 1.00 81.75 98 MET A N 1
ATOM 811 C CA . MET A 1 98 ? 11.718 -2.446 -17.525 1.00 81.75 98 MET A CA 1
ATOM 812 C C . MET A 1 98 ? 11.403 -1.098 -18.169 1.00 81.75 98 MET A C 1
ATOM 814 O O . MET A 1 98 ? 10.346 -0.928 -18.773 1.00 81.75 98 MET A O 1
ATOM 818 N N . ILE A 1 99 ? 12.322 -0.143 -18.049 1.00 85.75 99 ILE A N 1
ATOM 819 C CA . ILE A 1 99 ? 12.155 1.220 -18.556 1.00 85.75 99 ILE A CA 1
ATOM 820 C C . ILE A 1 99 ? 13.250 1.494 -19.583 1.00 85.75 99 ILE A C 1
ATOM 822 O O . ILE A 1 99 ? 14.437 1.442 -19.250 1.00 85.75 99 ILE A O 1
ATOM 826 N N . ARG A 1 100 ? 12.855 1.801 -20.824 1.00 88.62 100 ARG A N 1
ATOM 827 C CA . ARG A 1 100 ? 13.780 2.217 -21.884 1.00 88.62 100 ARG A CA 1
ATOM 828 C C . ARG A 1 100 ? 14.244 3.651 -21.643 1.00 88.62 100 ARG A C 1
ATOM 830 O O . ARG A 1 100 ? 13.436 4.579 -21.578 1.00 88.62 100 ARG A O 1
ATOM 837 N N . THR A 1 101 ? 15.547 3.839 -21.511 1.00 90.75 101 THR A N 1
ATOM 838 C CA . THR A 1 101 ? 16.164 5.158 -21.357 1.00 90.75 101 THR A CA 1
ATOM 839 C C . THR A 1 101 ? 16.332 5.853 -22.707 1.00 90.75 101 THR A C 1
ATOM 841 O O . THR A 1 101 ? 16.200 5.241 -23.765 1.00 90.75 101 THR A O 1
ATOM 844 N N . PHE A 1 102 ? 16.638 7.151 -22.675 1.00 90.94 102 PHE A N 1
ATOM 845 C CA . PHE A 1 102 ? 16.872 7.955 -23.879 1.00 90.94 102 PHE A CA 1
ATOM 846 C C . PHE A 1 102 ? 18.161 7.577 -24.632 1.00 90.94 102 PHE A C 1
ATOM 848 O O . PHE A 1 102 ? 18.308 7.940 -25.793 1.00 90.94 102 PHE A O 1
ATOM 855 N N . ASP A 1 103 ? 19.072 6.827 -23.999 1.00 90.06 103 ASP A N 1
ATOM 856 C CA . ASP A 1 103 ? 20.278 6.252 -24.612 1.00 90.06 103 ASP A CA 1
ATOM 857 C C . ASP A 1 103 ? 20.102 4.776 -25.029 1.00 90.06 103 ASP A C 1
ATOM 859 O O . ASP A 1 103 ? 21.086 4.046 -25.139 1.00 90.06 103 ASP A O 1
ATOM 863 N N . ASP A 1 104 ? 18.856 4.330 -25.235 1.00 87.69 104 ASP A N 1
ATOM 864 C CA . ASP A 1 104 ? 18.488 2.976 -25.684 1.00 87.69 104 ASP A CA 1
ATOM 865 C C . ASP A 1 104 ? 18.963 1.827 -24.782 1.00 87.69 104 ASP A C 1
ATOM 867 O O . ASP A 1 104 ? 19.086 0.672 -25.201 1.00 87.69 104 ASP A O 1
ATOM 871 N N . LYS A 1 105 ? 19.165 2.126 -23.500 1.00 90.19 105 LYS A N 1
ATOM 872 C CA . LYS A 1 105 ? 19.396 1.123 -22.462 1.00 90.19 105 LYS A CA 1
ATOM 873 C C . LYS A 1 105 ? 18.111 0.821 -21.699 1.00 90.19 105 LYS A C 1
ATOM 875 O O . LYS A 1 105 ? 17.071 1.452 -21.880 1.00 90.19 105 LYS A O 1
ATOM 880 N N . VAL A 1 106 ? 18.189 -0.176 -20.828 1.00 88.06 106 VAL A N 1
ATOM 881 C CA . VAL A 1 106 ? 17.086 -0.635 -19.992 1.00 88.06 106 VAL A CA 1
ATOM 882 C C . VAL A 1 106 ? 17.458 -0.460 -18.532 1.00 88.06 106 VAL A C 1
ATOM 884 O O . VAL A 1 106 ? 18.443 -1.026 -18.062 1.00 88.06 106 VAL A O 1
ATOM 887 N N . LYS A 1 107 ? 16.644 0.297 -17.799 1.00 88.00 107 LYS A N 1
ATOM 888 C CA . LYS A 1 107 ? 16.667 0.319 -16.335 1.00 88.00 107 LYS A CA 1
ATOM 889 C C . LYS A 1 107 ? 15.597 -0.613 -15.785 1.00 88.00 107 LYS A C 1
ATOM 891 O O . LYS A 1 107 ? 14.548 -0.801 -16.399 1.00 88.00 107 LYS A O 1
ATOM 896 N N . ILE A 1 108 ? 15.875 -1.201 -14.629 1.00 82.81 108 ILE A N 1
ATOM 897 C CA . ILE A 1 108 ? 15.070 -2.280 -14.050 1.00 82.81 108 ILE A CA 1
ATOM 898 C C . ILE A 1 108 ? 14.522 -1.806 -12.704 1.00 82.81 108 ILE A C 1
ATOM 900 O O . ILE A 1 108 ? 15.288 -1.617 -11.761 1.00 82.81 108 ILE A O 1
ATOM 904 N N . ASN A 1 109 ? 13.213 -1.588 -12.603 1.00 80.50 109 ASN A N 1
ATOM 905 C CA . ASN A 1 109 ? 12.541 -1.233 -11.353 1.00 80.50 109 ASN A CA 1
ATOM 906 C C . ASN A 1 109 ? 11.992 -2.504 -10.714 1.00 80.50 109 ASN A C 1
ATOM 908 O O . ASN A 1 109 ? 11.106 -3.111 -11.294 1.00 80.50 109 ASN A O 1
ATOM 912 N N . THR A 1 110 ? 12.486 -2.897 -9.540 1.00 74.75 110 THR A N 1
ATOM 913 C CA . THR A 1 110 ? 12.069 -4.137 -8.853 1.00 74.75 110 THR A CA 1
ATOM 914 C C . THR A 1 110 ? 10.991 -3.918 -7.795 1.00 74.75 110 THR A C 1
ATOM 916 O O . THR A 1 110 ? 10.745 -4.784 -6.955 1.00 74.75 110 THR A O 1
ATOM 919 N N . THR A 1 111 ? 10.411 -2.724 -7.755 1.00 76.31 111 THR A N 1
ATOM 920 C CA . THR A 1 111 ? 9.315 -2.387 -6.853 1.00 76.31 111 THR A CA 1
ATOM 921 C C . THR A 1 111 ? 7.987 -2.460 -7.589 1.00 76.31 111 THR A C 1
ATOM 923 O O . THR A 1 111 ? 7.925 -2.387 -8.815 1.00 76.31 111 THR A O 1
ATOM 926 N N . VAL A 1 112 ? 6.900 -2.600 -6.830 1.00 76.25 112 VAL A N 1
ATOM 927 C CA . VAL A 1 112 ? 5.550 -2.567 -7.394 1.00 76.25 112 VAL A CA 1
ATOM 928 C C . VAL A 1 112 ? 5.335 -1.220 -8.087 1.00 76.25 112 VAL A C 1
ATOM 930 O O . VAL A 1 112 ? 5.251 -0.183 -7.428 1.00 76.25 112 VAL A O 1
ATOM 933 N N . ALA A 1 113 ? 5.262 -1.247 -9.416 1.00 73.81 113 ALA A N 1
ATOM 934 C CA . ALA A 1 113 ? 5.089 -0.056 -10.228 1.00 73.81 113 ALA A CA 1
ATOM 935 C C . ALA A 1 113 ? 3.631 0.424 -10.228 1.00 73.81 113 ALA A C 1
ATOM 937 O O . ALA A 1 113 ? 2.684 -0.366 -10.288 1.00 73.81 113 ALA A O 1
ATOM 938 N N . PHE A 1 114 ? 3.457 1.743 -10.196 1.00 72.38 114 PHE A N 1
ATOM 939 C CA . PHE A 1 114 ? 2.153 2.377 -10.344 1.00 72.38 114 PHE A CA 1
ATOM 940 C C . PHE A 1 114 ? 1.671 2.295 -11.801 1.00 72.38 114 PHE A C 1
ATOM 942 O O . PHE A 1 114 ? 2.470 2.383 -12.729 1.00 72.38 114 PHE A O 1
ATOM 949 N N . GLY A 1 115 ? 0.361 2.134 -12.009 1.00 71.62 115 GLY A N 1
ATOM 950 C CA . GLY A 1 115 ? -0.244 2.036 -13.345 1.00 71.62 115 GLY A CA 1
ATOM 951 C C . GLY A 1 115 ? -0.226 0.634 -13.968 1.00 71.62 115 GLY A C 1
ATOM 952 O O . GLY A 1 115 ? -0.920 0.402 -14.956 1.00 71.62 115 GLY A O 1
ATOM 953 N N . CYS A 1 116 ? 0.487 -0.328 -13.375 1.00 71.38 116 CYS A N 1
ATOM 954 C CA . CYS A 1 116 ? 0.383 -1.738 -13.747 1.00 71.38 116 CYS A CA 1
ATOM 955 C C . CYS A 1 116 ? -0.837 -2.374 -13.062 1.00 71.38 116 CYS A C 1
ATOM 957 O O . CYS A 1 116 ? -0.917 -2.373 -11.834 1.00 71.38 116 CYS A O 1
ATOM 959 N N . ILE A 1 117 ? -1.751 -2.978 -13.837 1.00 69.06 117 ILE A N 1
ATOM 960 C CA . ILE A 1 117 ? -2.964 -3.647 -13.315 1.00 69.06 117 ILE A CA 1
ATOM 961 C C . ILE A 1 117 ? -2.606 -4.667 -12.223 1.00 69.06 117 ILE A C 1
ATOM 963 O O . ILE A 1 117 ? -3.242 -4.709 -11.172 1.00 69.06 117 ILE A O 1
ATOM 967 N N . ALA A 1 118 ? -1.544 -5.444 -12.437 1.00 68.88 118 ALA A N 1
ATOM 968 C CA . ALA A 1 118 ? -1.093 -6.438 -11.471 1.00 68.88 118 ALA A CA 1
ATOM 969 C C . ALA A 1 118 ? -0.511 -5.824 -10.182 1.00 68.88 118 ALA A C 1
ATOM 971 O O . ALA A 1 118 ? -0.679 -6.375 -9.093 1.00 68.88 118 ALA A O 1
ATOM 972 N N . GLY A 1 119 ? 0.097 -4.635 -10.270 1.00 71.94 119 GLY A N 1
ATOM 973 C CA . GLY A 1 119 ? 0.598 -3.908 -9.103 1.00 71.94 119 GLY A CA 1
ATOM 974 C C . GLY A 1 119 ? -0.516 -3.493 -8.139 1.00 71.94 119 GLY A C 1
ATOM 975 O O . GLY A 1 119 ? -0.320 -3.515 -6.921 1.00 71.94 119 GLY A O 1
ATOM 976 N N . CYS A 1 120 ? -1.714 -3.202 -8.660 1.00 73.44 120 CYS A N 1
ATOM 977 C CA . CYS A 1 120 ? -2.891 -2.901 -7.846 1.00 73.44 120 CYS A CA 1
ATOM 978 C C . CYS A 1 120 ? -3.316 -4.091 -6.971 1.00 73.44 120 CYS A C 1
ATOM 980 O O . CYS A 1 120 ? -3.705 -3.880 -5.824 1.00 73.44 120 CYS A O 1
ATOM 982 N N . GLY A 1 121 ? -3.204 -5.325 -7.478 1.00 80.94 121 GLY A N 1
ATOM 983 C CA . GLY A 1 121 ? -3.526 -6.541 -6.724 1.00 80.94 121 GLY A CA 1
ATOM 984 C C . GLY A 1 121 ? -2.581 -6.755 -5.541 1.00 80.94 121 GLY A C 1
ATOM 985 O O . GLY A 1 121 ? -3.033 -6.915 -4.407 1.00 80.94 121 GLY A O 1
ATOM 986 N N . THR A 1 122 ? -1.270 -6.656 -5.785 1.00 84.00 122 THR A N 1
ATOM 987 C CA . THR A 1 122 ? -0.240 -6.763 -4.739 1.00 84.00 122 THR A CA 1
ATOM 988 C C . THR A 1 122 ? -0.398 -5.692 -3.664 1.00 84.00 122 THR A C 1
ATOM 990 O O . THR A 1 122 ? -0.354 -5.984 -2.470 1.00 84.00 12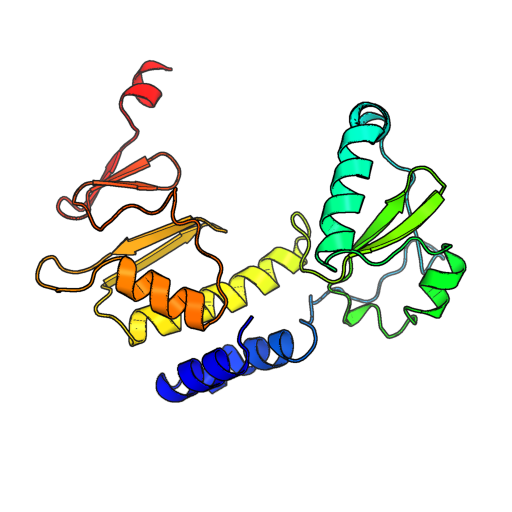2 THR A O 1
ATOM 993 N N . PHE A 1 123 ? -0.607 -4.438 -4.065 1.00 86.12 123 PHE A N 1
ATOM 994 C CA . PHE A 1 123 ? -0.846 -3.363 -3.108 1.00 86.12 123 PHE A CA 1
ATOM 995 C C . PHE A 1 123 ? -2.144 -3.592 -2.316 1.00 86.12 123 PHE A C 1
ATOM 997 O O . PHE A 1 123 ? -2.165 -3.425 -1.096 1.00 86.12 123 PHE A O 1
ATOM 1004 N N . GLY A 1 124 ? -3.210 -4.028 -2.994 1.00 89.00 124 GLY A N 1
ATOM 1005 C CA . GLY A 1 124 ? -4.497 -4.360 -2.387 1.00 89.00 124 GLY A CA 1
ATOM 1006 C C . GLY A 1 124 ? -4.368 -5.407 -1.285 1.00 89.00 124 GLY A C 1
ATOM 1007 O O . GLY A 1 124 ? -4.706 -5.120 -0.144 1.00 89.00 124 GLY A O 1
ATOM 1008 N N . ILE A 1 125 ? -3.780 -6.571 -1.571 1.00 90.38 125 ILE A N 1
ATOM 1009 C CA . ILE A 1 125 ? -3.704 -7.656 -0.579 1.00 90.38 125 ILE A CA 1
ATOM 1010 C C . ILE A 1 125 ? -2.844 -7.291 0.642 1.00 90.38 125 ILE A C 1
ATOM 1012 O O . ILE A 1 125 ? -3.186 -7.645 1.770 1.00 90.38 125 ILE A O 1
ATOM 1016 N N . VAL A 1 126 ? -1.754 -6.538 0.447 1.00 93.31 126 VAL A N 1
ATOM 1017 C CA . VAL A 1 126 ? -0.920 -6.052 1.559 1.00 93.31 126 VAL A CA 1
ATOM 1018 C C . VAL A 1 126 ? -1.691 -5.033 2.402 1.00 93.31 126 VAL A C 1
ATOM 1020 O O . VAL A 1 126 ? -1.646 -5.086 3.629 1.00 93.31 126 VAL A O 1
ATOM 1023 N N . THR A 1 127 ? -2.420 -4.113 1.769 1.00 93.19 127 THR A N 1
ATOM 1024 C CA . THR A 1 127 ? -3.209 -3.102 2.492 1.00 93.19 127 THR A CA 1
ATOM 1025 C C . THR A 1 127 ? -4.457 -3.674 3.158 1.00 93.19 127 THR A C 1
ATOM 1027 O O . THR A 1 127 ? -4.859 -3.175 4.207 1.00 93.19 127 THR A O 1
ATOM 1030 N N . ASP A 1 128 ? -5.050 -4.733 2.619 1.00 95.25 128 ASP A N 1
ATOM 1031 C CA . ASP A 1 128 ? -6.152 -5.454 3.259 1.00 95.25 128 ASP A CA 1
ATOM 1032 C C . ASP A 1 128 ? -5.659 -6.211 4.500 1.00 95.25 128 ASP A C 1
ATOM 1034 O O . ASP A 1 128 ? -6.279 -6.133 5.560 1.00 95.25 128 ASP A O 1
ATOM 1038 N N . ALA A 1 129 ? -4.478 -6.838 4.426 1.00 97.00 129 ALA A N 1
ATOM 1039 C CA . ALA A 1 129 ? -3.835 -7.440 5.593 1.00 97.00 129 ALA A CA 1
ATOM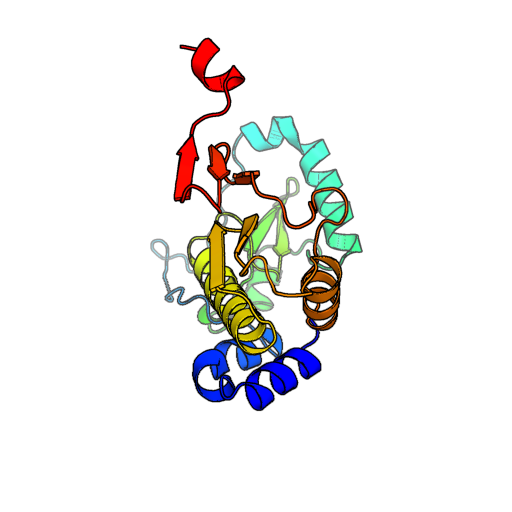 1040 C C . ALA A 1 129 ? -3.530 -6.405 6.687 1.00 97.00 129 ALA A C 1
ATOM 1042 O O . ALA A 1 129 ? -3.770 -6.660 7.866 1.00 97.00 129 ALA A O 1
ATOM 1043 N N . TRP A 1 130 ? -3.037 -5.225 6.302 1.00 97.00 130 TRP A N 1
ATOM 1044 C CA . TRP A 1 130 ? -2.815 -4.111 7.227 1.00 97.00 130 TRP A CA 1
ATOM 1045 C C . TRP A 1 130 ? -4.118 -3.634 7.884 1.00 97.00 130 TRP A C 1
ATOM 1047 O O . TRP A 1 130 ? -4.155 -3.503 9.105 1.00 97.00 130 TRP A O 1
ATOM 1057 N N . GLN A 1 131 ? -5.190 -3.429 7.112 1.00 96.56 131 GLN A N 1
ATOM 1058 C CA . GLN A 1 131 ? -6.500 -3.038 7.651 1.00 96.56 131 GLN A CA 1
ATOM 1059 C C . GLN A 1 131 ? -7.042 -4.067 8.646 1.00 96.56 131 GLN A C 1
ATOM 1061 O O . GLN A 1 131 ? -7.465 -3.688 9.735 1.00 96.56 131 GLN A O 1
ATOM 1066 N N . ASP A 1 132 ? -6.984 -5.358 8.308 1.00 97.94 132 ASP A N 1
ATOM 1067 C CA . ASP A 1 132 ? -7.458 -6.423 9.195 1.00 97.94 132 ASP A CA 1
ATOM 1068 C C . ASP A 1 132 ? -6.652 -6.481 10.500 1.00 97.94 132 ASP A C 1
ATOM 1070 O O . ASP A 1 132 ? -7.230 -6.720 11.558 1.00 97.94 132 ASP A O 1
ATOM 1074 N N . ILE A 1 133 ? -5.334 -6.242 10.452 1.00 98.06 133 ILE A N 1
ATOM 1075 C CA . ILE A 1 133 ? -4.514 -6.113 11.667 1.00 98.06 133 ILE A CA 1
ATOM 1076 C C . ILE A 1 133 ? -5.019 -4.936 12.507 1.00 98.06 133 ILE A C 1
ATOM 1078 O O . ILE A 1 133 ? -5.285 -5.111 13.692 1.00 98.06 133 ILE A O 1
ATOM 1082 N N . LEU A 1 134 ? -5.191 -3.753 11.911 1.00 97.81 134 LEU A N 1
ATOM 1083 C CA . LEU A 1 134 ? -5.628 -2.562 12.645 1.00 97.81 134 LEU A CA 1
ATOM 1084 C C . LEU A 1 134 ? -7.020 -2.727 13.269 1.00 97.81 134 LEU A C 1
ATOM 1086 O O . LEU A 1 134 ? -7.205 -2.365 14.426 1.00 97.81 134 LEU A O 1
ATOM 1090 N N . LEU A 1 135 ? -7.974 -3.312 12.540 1.00 97.81 135 LEU A N 1
ATOM 1091 C CA . LEU A 1 135 ? -9.328 -3.601 13.035 1.00 97.81 135 LEU A CA 1
ATOM 1092 C C . LEU A 1 135 ? -9.347 -4.617 14.189 1.00 97.81 135 LEU A C 1
ATOM 1094 O O . LEU A 1 135 ? -10.324 -4.682 14.928 1.00 97.81 135 LEU A O 1
ATOM 1098 N N . LYS A 1 136 ? -8.308 -5.449 14.326 1.00 97.62 136 LYS A N 1
ATOM 1099 C CA . LYS A 1 136 ? -8.175 -6.414 15.430 1.00 97.62 136 LYS A CA 1
ATOM 1100 C C . LYS A 1 136 ? -7.399 -5.865 16.624 1.00 97.62 136 LYS A C 1
ATOM 1102 O O . LYS A 1 136 ? -7.628 -6.309 17.744 1.00 97.62 136 LYS A O 1
ATOM 1107 N N . GLU A 1 137 ? -6.478 -4.942 16.379 1.00 97.25 137 GLU A N 1
ATOM 1108 C CA . GLU A 1 137 ? -5.583 -4.372 17.391 1.00 97.25 137 GLU A CA 1
ATOM 1109 C C . GLU A 1 137 ? -6.163 -3.134 18.077 1.00 97.25 137 GLU A C 1
ATOM 1111 O O . GLU A 1 137 ? -5.737 -2.787 19.179 1.00 97.25 137 GLU A O 1
ATOM 1116 N N . PHE A 1 138 ? -7.131 -2.474 17.443 1.00 97.31 138 PHE A N 1
ATOM 1117 C CA . PHE A 1 138 ? -7.731 -1.242 17.932 1.00 97.31 138 PHE A CA 1
ATOM 1118 C C . PHE A 1 138 ? -9.257 -1.308 17.922 1.00 97.31 138 PHE A C 1
ATOM 1120 O O . PHE A 1 138 ? -9.853 -1.996 17.095 1.00 97.31 138 PHE A O 1
ATOM 1127 N N . ASP A 1 139 ? -9.883 -0.505 18.787 1.00 95.38 139 ASP A N 1
ATOM 1128 C CA . ASP A 1 139 ? -11.338 -0.304 18.844 1.00 95.38 139 ASP A CA 1
ATOM 1129 C C . ASP A 1 139 ? -11.824 0.582 17.679 1.00 95.38 139 ASP A C 1
ATOM 1131 O O . ASP A 1 139 ? -12.349 1.687 17.855 1.00 95.38 139 ASP A O 1
ATOM 1135 N N . LEU A 1 140 ? -11.581 0.108 16.458 1.00 97.12 140 LEU A N 1
ATOM 1136 C CA . LEU A 1 140 ? -12.054 0.694 15.213 1.00 97.12 140 LEU A CA 1
ATOM 1137 C C . LEU A 1 140 ? -13.369 0.028 14.812 1.00 97.12 140 LEU A C 1
ATOM 1139 O O . LEU A 1 140 ? -13.483 -1.194 14.771 1.00 97.12 140 LEU A O 1
ATOM 1143 N N . MET A 1 141 ? -14.355 0.844 14.454 1.00 95.25 141 MET A N 1
ATOM 1144 C CA . MET A 1 141 ? -15.609 0.357 13.882 1.00 95.25 141 MET A CA 1
ATOM 1145 C C . MET A 1 141 ? -15.407 -0.104 12.442 1.00 95.25 141 MET A C 1
ATOM 1147 O O . MET A 1 141 ? -15.962 -1.116 12.022 1.00 95.25 141 MET A O 1
ATOM 1151 N N . ASN A 1 142 ? -14.663 0.688 11.666 1.00 95.44 142 ASN A N 1
ATOM 1152 C CA . ASN A 1 142 ? -14.400 0.411 10.263 1.00 95.44 142 ASN A CA 1
ATOM 1153 C C . ASN A 1 142 ? -13.207 1.226 9.747 1.00 95.44 142 ASN A C 1
ATOM 1155 O O . ASN A 1 142 ? -12.836 2.251 10.324 1.00 95.44 142 ASN A O 1
ATOM 1159 N N . ILE A 1 143 ? -12.660 0.806 8.610 1.00 96.56 143 ILE A N 1
ATOM 1160 C CA . ILE A 1 143 ? -11.684 1.568 7.834 1.00 96.56 143 ILE A CA 1
ATOM 1161 C C . ILE A 1 143 ? -12.204 1.635 6.399 1.00 96.56 143 ILE A C 1
ATOM 1163 O O . ILE A 1 143 ? -12.394 0.606 5.756 1.00 96.56 143 ILE A O 1
ATOM 1167 N N . PHE A 1 144 ? -12.438 2.840 5.882 1.00 95.06 144 PHE A N 1
ATOM 1168 C CA . PHE A 1 144 ? -12.637 3.033 4.448 1.00 95.06 144 PHE A CA 1
ATOM 1169 C C . PHE A 1 144 ? -11.293 3.341 3.806 1.00 95.06 144 PHE A C 1
ATOM 1171 O O . PHE A 1 144 ? -10.586 4.245 4.244 1.00 95.06 144 PHE A O 1
ATOM 1178 N N . ARG A 1 145 ? -10.946 2.615 2.748 1.00 91.94 145 ARG A N 1
ATOM 1179 C CA . ARG A 1 145 ? -9.701 2.817 2.009 1.00 91.94 145 ARG A CA 1
ATOM 1180 C C . ARG A 1 145 ? -9.986 3.038 0.535 1.00 91.94 145 ARG A C 1
ATOM 1182 O O . ARG A 1 145 ? -10.824 2.359 -0.055 1.00 91.94 145 ARG A O 1
ATOM 1189 N N . TRP A 1 146 ? -9.219 3.934 -0.067 1.00 90.00 146 TRP A N 1
ATOM 1190 C CA . TRP A 1 146 ? -9.115 4.069 -1.508 1.00 90.00 146 TRP A CA 1
ATOM 1191 C C . TRP A 1 146 ? -7.661 4.293 -1.896 1.00 90.00 146 TRP A C 1
ATOM 1193 O O . TRP A 1 146 ? -7.095 5.344 -1.616 1.00 90.00 146 TRP A O 1
ATOM 1203 N N . VAL A 1 147 ? -7.066 3.290 -2.546 1.00 84.62 147 VAL A N 1
ATOM 1204 C CA . VAL A 1 147 ? -5.632 3.268 -2.871 1.00 84.62 147 VAL A CA 1
ATOM 1205 C C . VAL A 1 147 ? -4.810 3.615 -1.618 1.00 84.62 147 VAL A C 1
ATOM 1207 O O . VAL A 1 147 ? -4.795 2.804 -0.689 1.00 84.62 147 VAL A O 1
ATOM 1210 N N . ASP A 1 148 ? -4.168 4.780 -1.580 1.00 84.06 148 ASP A N 1
ATOM 1211 C CA . ASP A 1 148 ? -3.293 5.277 -0.521 1.00 84.06 148 ASP A CA 1
ATOM 1212 C C . ASP A 1 148 ? -4.008 6.110 0.555 1.00 84.06 148 ASP A C 1
ATOM 1214 O O . ASP A 1 148 ? -3.438 6.322 1.627 1.00 84.06 148 ASP A O 1
ATOM 1218 N N . ASP A 1 149 ? -5.251 6.531 0.316 1.00 90.00 149 ASP A N 1
ATOM 1219 C CA . ASP A 1 149 ? -6.053 7.269 1.288 1.00 90.00 149 ASP A CA 1
ATOM 1220 C C . ASP A 1 149 ? -6.850 6.311 2.190 1.00 90.00 149 ASP A C 1
ATOM 1222 O O . ASP A 1 149 ? -7.488 5.360 1.723 1.00 90.00 149 ASP A O 1
ATOM 1226 N N . ALA A 1 150 ? -6.875 6.599 3.494 1.00 93.88 150 ALA A N 1
ATOM 1227 C CA . ALA A 1 150 ? -7.646 5.850 4.485 1.00 93.88 150 ALA A CA 1
ATOM 1228 C C . ALA A 1 150 ? -8.428 6.787 5.419 1.00 93.88 150 ALA A C 1
ATOM 1230 O O . ALA A 1 150 ? -7.900 7.790 5.897 1.00 93.88 150 ALA A O 1
ATOM 1231 N N . LEU A 1 151 ? -9.677 6.423 5.701 1.00 95.81 151 LEU A N 1
ATOM 1232 C CA . LEU A 1 151 ? -10.572 7.060 6.660 1.00 95.81 151 LEU A CA 1
ATOM 1233 C C . LEU A 1 151 ? -10.930 6.045 7.749 1.00 95.81 151 LEU A C 1
ATOM 1235 O O . LEU A 1 151 ? -11.545 5.014 7.479 1.00 95.81 151 LEU A O 1
ATOM 1239 N N . PHE A 1 152 ? -10.552 6.353 8.985 1.00 96.75 152 PHE A N 1
ATOM 1240 C CA . PHE A 1 152 ? -10.751 5.491 10.147 1.00 96.75 152 PHE A CA 1
ATOM 1241 C C . PHE A 1 152 ? -12.003 5.917 10.913 1.00 96.75 152 PHE A C 1
ATOM 1243 O O . PHE A 1 152 ? -12.194 7.102 11.182 1.00 96.75 152 PHE A O 1
ATOM 1250 N N . LEU A 1 153 ? -12.843 4.953 11.287 1.00 96.25 153 LEU A N 1
ATOM 1251 C CA . LEU A 1 153 ? -14.035 5.181 12.099 1.00 96.25 153 LEU A CA 1
ATOM 1252 C C . LEU A 1 153 ? -13.886 4.475 13.439 1.00 96.25 153 LEU A C 1
ATOM 1254 O O . LEU A 1 153 ? -13.483 3.314 13.498 1.00 96.25 153 LEU A O 1
ATOM 1258 N N . LYS A 1 154 ? -14.267 5.170 14.506 1.00 96.12 154 LYS A N 1
ATOM 1259 C CA . LYS A 1 154 ? -14.271 4.671 15.881 1.00 96.12 154 LYS A CA 1
ATOM 1260 C C . LYS A 1 154 ? -15.510 5.177 16.613 1.00 96.12 154 LYS A C 1
ATOM 1262 O O . LYS A 1 154 ? -16.074 6.198 16.219 1.00 96.12 154 LYS A O 1
ATOM 1267 N N . GLU A 1 155 ? -15.865 4.509 17.705 1.00 94.88 155 GLU A N 1
ATOM 1268 C CA . GLU A 1 155 ? -16.870 5.025 18.637 1.00 94.88 155 GLU A CA 1
ATOM 1269 C C . GLU A 1 155 ? -16.338 6.270 19.375 1.00 94.88 155 GLU A C 1
ATOM 1271 O O . GLU A 1 155 ? -15.124 6.476 19.547 1.00 94.88 155 GLU A O 1
ATOM 1276 N N . THR A 1 156 ? -17.245 7.141 19.809 1.00 91.50 156 THR A N 1
ATOM 1277 C CA . THR A 1 156 ? -16.875 8.406 20.468 1.00 91.50 156 THR A CA 1
ATOM 1278 C C . THR A 1 156 ? -16.211 8.205 21.829 1.00 91.50 156 THR A C 1
ATOM 1280 O O . THR A 1 156 ? -15.402 9.026 22.253 1.00 91.50 156 THR A O 1
ATOM 1283 N N . GLU A 1 157 ? -16.506 7.085 22.473 1.00 91.56 157 GLU A N 1
ATOM 1284 C CA . GLU A 1 157 ? -16.101 6.700 23.818 1.00 91.56 157 GLU A CA 1
ATOM 1285 C C . GLU A 1 157 ? -14.690 6.102 23.860 1.00 91.56 157 GLU A C 1
ATOM 1287 O O . GLU A 1 157 ? -14.103 5.984 24.936 1.00 91.56 157 GLU A O 1
ATOM 1292 N N . THR A 1 158 ? -14.122 5.720 22.710 1.00 92.50 158 THR A N 1
ATOM 1293 C CA . THR A 1 158 ? -12.784 5.117 22.669 1.00 92.50 158 THR A CA 1
ATOM 1294 C C . THR A 1 158 ? -11.703 6.172 22.889 1.00 92.50 158 THR A C 1
ATOM 1296 O O . THR A 1 158 ? -11.776 7.287 22.365 1.00 92.50 158 THR A O 1
ATOM 1299 N N . THR A 1 159 ? -10.639 5.800 23.600 1.00 93.56 159 THR A N 1
ATOM 1300 C CA . THR A 1 159 ? -9.447 6.644 23.796 1.00 93.56 159 THR A CA 1
ATOM 1301 C C . THR A 1 159 ? -8.449 6.556 22.638 1.00 93.56 159 THR A C 1
ATOM 1303 O O . THR A 1 159 ? -7.385 7.173 22.691 1.00 93.56 159 THR A O 1
ATOM 1306 N N . LEU A 1 160 ? -8.779 5.794 21.589 1.00 96.44 160 LEU A N 1
ATOM 1307 C CA . LEU A 1 160 ? -7.940 5.618 20.411 1.00 96.44 160 LEU A CA 1
ATOM 1308 C C . LEU A 1 160 ? -7.690 6.959 19.711 1.00 96.44 160 LEU A C 1
ATOM 1310 O O . LEU A 1 160 ? -8.626 7.707 19.421 1.00 96.44 160 LEU A O 1
ATOM 1314 N N . ASN A 1 161 ? -6.424 7.212 19.391 1.00 95.56 161 ASN A N 1
ATOM 1315 C CA . ASN A 1 161 ? -5.964 8.370 18.636 1.00 95.56 161 ASN A CA 1
ATOM 1316 C C . ASN A 1 161 ? -5.205 7.934 17.376 1.00 95.56 161 ASN A C 1
ATOM 1318 O O . ASN A 1 161 ? -4.770 6.781 17.251 1.00 95.56 161 ASN A O 1
ATOM 1322 N N . MET A 1 162 ? -5.039 8.858 16.434 1.00 95.12 162 MET A N 1
ATOM 1323 C CA . MET A 1 162 ? -4.335 8.579 15.184 1.00 95.12 162 MET A CA 1
ATOM 1324 C C . MET A 1 162 ? -2.849 8.278 15.399 1.00 95.12 162 MET A C 1
ATOM 1326 O O . MET A 1 162 ? -2.273 7.503 14.636 1.00 95.12 162 MET A O 1
ATOM 1330 N N . GLU A 1 163 ? -2.231 8.814 16.455 1.00 94.81 163 GLU A N 1
ATOM 1331 C CA . GLU A 1 163 ? -0.835 8.524 16.807 1.00 94.81 163 GLU A CA 1
ATOM 1332 C C . GLU A 1 163 ? -0.591 7.019 17.021 1.00 94.81 163 GLU A C 1
ATOM 1334 O O . GLU A 1 163 ? 0.373 6.460 16.495 1.00 94.81 163 GLU A O 1
ATOM 1339 N N . SER A 1 164 ? -1.497 6.331 17.719 1.00 95.88 164 SER A N 1
ATOM 1340 C CA . SER A 1 164 ? -1.399 4.890 17.989 1.00 95.88 164 SER A CA 1
ATOM 1341 C C . SER A 1 164 ? -1.451 4.060 16.699 1.00 95.88 164 SER A C 1
ATOM 1343 O O . SER A 1 164 ? -0.637 3.152 16.498 1.00 95.88 164 SER A O 1
ATOM 1345 N N . ILE A 1 165 ? -2.353 4.422 15.779 1.00 95.94 165 ILE A N 1
ATOM 1346 C CA . ILE A 1 165 ? -2.489 3.785 14.459 1.00 95.94 165 ILE A CA 1
ATOM 1347 C C . ILE A 1 165 ? -1.227 4.006 13.617 1.00 95.94 165 ILE A C 1
ATOM 1349 O O . ILE A 1 165 ? -0.723 3.079 12.971 1.00 95.94 165 ILE A O 1
ATOM 1353 N N . VAL A 1 166 ? -0.693 5.228 13.631 1.00 95.06 166 VAL A N 1
ATOM 1354 C CA . VAL A 1 166 ? 0.530 5.584 12.906 1.00 95.06 166 VAL A CA 1
ATOM 1355 C C . VAL A 1 166 ? 1.733 4.830 13.456 1.00 95.06 166 VAL A C 1
ATOM 1357 O O . VAL A 1 166 ? 2.487 4.265 12.666 1.00 95.06 166 VAL A O 1
ATOM 1360 N N . ASN A 1 167 ? 1.890 4.753 14.777 1.00 95.25 167 ASN A N 1
ATOM 1361 C CA . ASN A 1 167 ? 3.005 4.053 15.412 1.00 95.25 167 ASN A CA 1
ATOM 1362 C C . ASN A 1 167 ? 3.015 2.561 15.051 1.00 95.25 167 ASN A C 1
ATOM 1364 O O . ASN A 1 167 ? 4.056 2.024 14.663 1.00 95.25 167 ASN A O 1
ATOM 1368 N N . MET A 1 168 ? 1.856 1.896 15.088 1.00 95.69 168 MET A N 1
ATOM 1369 C CA . MET A 1 168 ? 1.748 0.502 14.645 1.00 95.69 168 MET A CA 1
ATOM 1370 C C . MET A 1 168 ? 2.066 0.351 13.151 1.00 95.69 168 MET A C 1
ATOM 1372 O O . MET A 1 168 ? 2.839 -0.527 12.763 1.00 95.69 168 MET A O 1
ATOM 1376 N N . SER A 1 169 ? 1.518 1.231 12.310 1.00 95.81 169 SER A N 1
ATOM 1377 C CA . SER A 1 169 ? 1.749 1.207 10.860 1.00 95.81 169 SER A CA 1
ATOM 1378 C C . SER A 1 169 ? 3.233 1.389 10.518 1.00 95.81 169 SER A C 1
ATOM 1380 O O . SER A 1 169 ? 3.790 0.632 9.720 1.00 95.81 169 SER A O 1
ATOM 1382 N N . GLN A 1 170 ? 3.912 2.322 11.187 1.00 95.06 170 GLN A N 1
ATOM 1383 C CA . GLN A 1 170 ? 5.355 2.520 11.059 1.00 95.06 170 GLN A CA 1
ATOM 1384 C C . GLN A 1 170 ? 6.150 1.307 11.552 1.00 95.06 170 GLN A C 1
ATOM 1386 O O . GLN A 1 170 ? 7.135 0.935 10.911 1.00 95.06 170 GLN A O 1
ATOM 1391 N N . GLY A 1 171 ? 5.702 0.640 12.622 1.00 95.94 171 GLY A N 1
ATOM 1392 C CA . GLY A 1 171 ? 6.284 -0.617 13.105 1.00 95.94 171 GLY A CA 1
ATOM 1393 C C . GLY A 1 171 ? 6.274 -1.729 12.048 1.00 95.94 171 GLY A C 1
ATOM 1394 O O . GLY A 1 171 ? 7.266 -2.443 11.888 1.00 95.94 171 GLY A O 1
ATOM 1395 N N . LEU A 1 172 ? 5.203 -1.803 11.250 1.00 96.19 172 LEU A N 1
ATOM 1396 C CA . LEU A 1 172 ? 5.071 -2.686 10.081 1.00 96.19 172 LEU A CA 1
ATOM 1397 C C . LEU A 1 172 ? 5.890 -2.203 8.861 1.00 96.19 172 LEU A C 1
ATOM 1399 O O . LEU A 1 172 ? 6.070 -2.924 7.871 1.00 96.19 172 LEU A O 1
ATOM 1403 N N . GLY A 1 173 ? 6.439 -0.991 8.920 1.00 94.12 173 GLY A N 1
ATOM 1404 C CA . GLY A 1 173 ? 7.161 -0.341 7.830 1.00 94.12 173 GLY A CA 1
ATOM 1405 C C . GLY A 1 173 ? 6.256 0.321 6.788 1.00 94.12 173 GLY A C 1
ATOM 1406 O O . GLY A 1 173 ? 6.752 0.669 5.714 1.00 94.12 173 GLY A O 1
ATOM 1407 N N . VAL A 1 174 ? 4.964 0.496 7.087 1.00 91.69 174 VAL A N 1
ATOM 1408 C CA . VAL A 1 174 ? 4.027 1.280 6.273 1.00 91.69 174 VAL A CA 1
ATOM 1409 C C . VAL A 1 174 ? 4.327 2.758 6.507 1.00 91.69 174 VAL A C 1
ATOM 1411 O O . VAL A 1 174 ? 4.253 3.261 7.628 1.00 91.69 174 VAL A O 1
ATOM 1414 N N . LYS A 1 175 ? 4.726 3.460 5.445 1.00 87.31 175 LYS A N 1
ATOM 1415 C CA . LYS A 1 175 ? 5.083 4.879 5.525 1.00 87.31 175 LYS A CA 1
ATOM 1416 C C . LYS A 1 175 ? 3.820 5.733 5.493 1.00 87.31 175 LYS A C 1
ATOM 1418 O O . LYS A 1 175 ? 3.137 5.768 4.476 1.00 87.31 175 LYS A O 1
ATOM 1423 N N . THR A 1 176 ? 3.575 6.479 6.564 1.00 86.31 176 THR A N 1
ATOM 1424 C CA . THR A 1 176 ? 2.455 7.426 6.651 1.00 86.31 176 THR A CA 1
ATOM 1425 C C . THR A 1 176 ? 2.942 8.862 6.485 1.00 86.31 176 THR A C 1
ATOM 1427 O O . THR A 1 176 ? 3.984 9.247 7.022 1.00 86.31 176 THR A O 1
ATOM 1430 N N . ASN A 1 177 ? 2.186 9.684 5.756 1.00 87.19 177 ASN A N 1
ATOM 1431 C CA . ASN A 1 177 ? 2.489 11.104 5.607 1.00 87.19 177 ASN A CA 1
ATOM 1432 C C . ASN A 1 177 ? 1.972 11.905 6.811 1.00 87.19 177 ASN A C 1
ATOM 1434 O O . ASN A 1 177 ? 0.816 12.317 6.843 1.00 87.19 177 ASN A O 1
ATOM 1438 N N . LEU A 1 178 ? 2.860 12.182 7.768 1.00 85.44 178 LEU A N 1
ATOM 1439 C CA . LEU A 1 178 ? 2.522 12.906 9.000 1.00 85.44 178 LEU A CA 1
ATOM 1440 C C . LEU A 1 178 ? 1.990 14.329 8.763 1.00 85.44 178 LEU A C 1
ATOM 1442 O O . LEU A 1 178 ? 1.257 14.841 9.596 1.00 85.44 178 LEU A O 1
ATOM 1446 N N . LYS A 1 179 ? 2.324 14.972 7.634 1.00 87.50 179 LYS A N 1
ATOM 1447 C CA . LYS A 1 179 ? 1.838 16.330 7.322 1.00 87.50 179 LYS A CA 1
ATOM 1448 C C . LYS A 1 179 ? 0.382 16.351 6.857 1.00 87.50 179 LYS A C 1
ATOM 1450 O O . LYS A 1 179 ? -0.263 17.386 6.958 1.00 87.50 179 LYS A O 1
ATOM 1455 N N . LYS A 1 180 ? -0.094 15.243 6.284 1.00 85.25 180 LYS A N 1
ATOM 1456 C CA . LYS A 1 180 ? -1.475 15.086 5.803 1.00 85.25 180 LYS A CA 1
ATOM 1457 C C . LYS A 1 180 ? -2.377 14.393 6.826 1.00 85.25 180 LYS A C 1
ATOM 1459 O O . LYS A 1 180 ? -3.576 14.299 6.600 1.00 85.25 180 LYS A O 1
ATOM 1464 N N . LEU A 1 181 ? -1.798 13.888 7.912 1.00 89.88 181 LEU A N 1
ATOM 1465 C CA . LEU A 1 181 ? -2.525 13.220 8.976 1.00 89.88 181 LEU A CA 1
ATOM 1466 C C . LEU A 1 181 ? -3.410 14.228 9.713 1.00 89.88 181 LEU A C 1
ATOM 1468 O O . LEU A 1 181 ? -2.933 15.266 10.168 1.00 89.88 181 LEU A O 1
ATOM 1472 N N . THR A 1 182 ? -4.679 13.889 9.871 1.00 93.56 182 THR A N 1
ATOM 1473 C CA . THR A 1 182 ? -5.622 14.613 10.721 1.00 93.56 182 THR A CA 1
ATOM 1474 C C . THR A 1 182 ? -6.091 13.686 11.831 1.00 93.56 182 THR A C 1
ATOM 1476 O O . THR A 1 182 ? -6.260 12.491 11.606 1.00 93.56 182 THR A O 1
ATOM 1479 N N . GLU A 1 183 ? -6.256 14.226 13.038 1.00 95.31 183 GLU A N 1
ATOM 1480 C CA . GLU A 1 183 ? -6.803 13.478 14.176 1.00 95.31 183 GLU A CA 1
ATOM 1481 C C . GLU A 1 183 ? -8.293 13.160 13.957 1.00 95.31 183 GLU A C 1
ATOM 1483 O O . GLU A 1 183 ? -8.941 13.783 13.114 1.00 95.31 183 GLU A O 1
ATOM 1488 N N . PHE A 1 184 ? -8.847 12.214 14.720 1.00 95.88 184 PHE A N 1
ATOM 1489 C CA . PHE A 1 184 ? -10.277 11.903 14.685 1.00 95.88 184 PHE A CA 1
ATOM 1490 C C . PHE A 1 184 ? -11.145 13.144 14.929 1.00 95.88 184 PHE A C 1
ATOM 1492 O O . PHE A 1 184 ? -10.982 13.865 15.916 1.00 95.88 184 PHE A O 1
ATOM 1499 N N . GLN A 1 185 ? -12.108 13.367 14.037 1.00 95.19 185 GLN A N 1
ATOM 1500 C CA . GLN A 1 185 ? -13.025 14.503 14.068 1.00 95.19 185 GLN A CA 1
ATOM 1501 C C . GLN A 1 185 ? -14.437 14.066 13.674 1.00 95.19 185 GLN A C 1
ATOM 1503 O O . GLN A 1 185 ? -14.631 13.030 13.040 1.00 95.19 185 GLN A O 1
A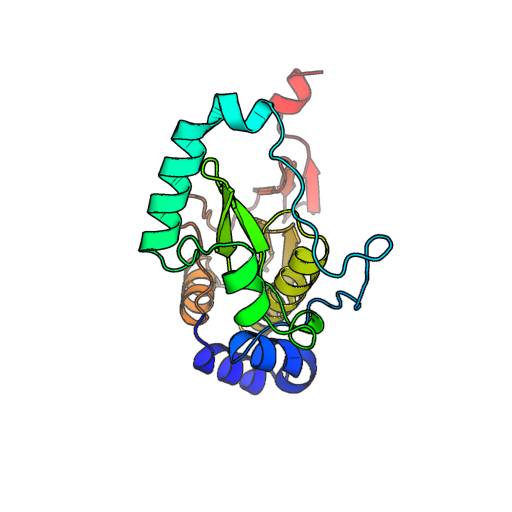TOM 1508 N N . ARG A 1 186 ? -15.437 14.879 14.043 1.00 95.50 186 ARG A N 1
ATOM 1509 C CA . ARG A 1 186 ? -16.834 14.658 13.634 1.00 95.50 186 ARG A CA 1
ATOM 1510 C C . ARG A 1 186 ? -16.988 14.710 12.118 1.00 95.50 186 ARG A C 1
ATOM 1512 O O . ARG A 1 186 ? -17.709 13.885 11.566 1.00 95.50 186 ARG A O 1
ATOM 1519 N N . GLU A 1 187 ? -16.332 15.681 11.486 1.00 96.25 187 GLU A N 1
ATOM 1520 C CA . GLU A 1 187 ? -16.283 15.834 10.037 1.00 96.25 187 GLU A CA 1
ATOM 1521 C C . GLU A 1 187 ? -14.858 15.621 9.539 1.00 96.25 187 GLU A C 1
ATOM 1523 O O . GLU A 1 187 ? -13.922 16.188 10.095 1.00 96.25 187 GLU A O 1
ATOM 1528 N N . GLN A 1 188 ? -14.701 14.831 8.480 1.00 95.81 188 GLN A N 1
ATOM 1529 C CA . GLN A 1 188 ? -13.407 14.575 7.861 1.00 95.81 188 GLN A CA 1
ATOM 1530 C C . GLN A 1 188 ? -13.525 14.636 6.341 1.00 95.81 188 GLN A C 1
ATOM 1532 O O . GLN A 1 188 ? -14.471 14.111 5.749 1.00 95.81 188 GLN A O 1
ATOM 1537 N N . GLN A 1 189 ? -12.542 15.260 5.691 1.00 93.94 189 GLN A N 1
ATOM 1538 C CA . GLN A 1 189 ? -12.448 15.221 4.238 1.00 93.94 189 GLN A CA 1
ATOM 1539 C C . GLN A 1 189 ? -11.818 13.898 3.789 1.00 93.94 189 GLN A C 1
ATOM 1541 O O . GLN A 1 189 ? -10.710 13.568 4.207 1.00 93.94 189 GLN A O 1
ATOM 1546 N N . PHE A 1 190 ? -12.507 13.169 2.912 1.00 94.50 190 PHE A N 1
ATOM 1547 C CA . PHE A 1 190 ? -12.036 11.922 2.311 1.00 94.50 190 PHE A CA 1
ATOM 1548 C C . PHE A 1 190 ? -12.545 11.819 0.870 1.00 94.50 190 PHE A C 1
ATOM 1550 O O . PHE A 1 190 ? -13.730 12.033 0.604 1.00 94.50 190 PHE A O 1
ATOM 1557 N N . LEU A 1 191 ? -11.635 11.563 -0.078 1.00 92.38 191 LEU A N 1
ATOM 1558 C CA . LEU A 1 191 ? -11.916 11.512 -1.525 1.00 92.38 191 LEU A CA 1
ATOM 1559 C C . LEU A 1 191 ? -12.634 12.752 -2.078 1.00 92.38 191 LEU A C 1
ATOM 1561 O O . LEU A 1 191 ? -13.416 12.689 -3.024 1.00 92.38 191 LEU A O 1
ATOM 1565 N N . GLY A 1 192 ? -12.362 13.912 -1.479 1.00 92.19 192 GLY A N 1
ATOM 1566 C CA . GLY A 1 192 ? -12.967 15.177 -1.886 1.00 92.19 192 GLY A CA 1
ATOM 1567 C C . GLY A 1 192 ? -14.423 15.363 -1.453 1.00 92.19 192 GLY A C 1
ATOM 1568 O O . GLY A 1 192 ? -15.056 16.286 -1.968 1.00 92.19 192 GLY A O 1
ATOM 1569 N N . PHE A 1 193 ? -14.916 14.535 -0.528 1.00 94.56 193 PHE A N 1
ATOM 1570 C CA . PHE A 1 193 ? -16.192 14.677 0.174 1.00 94.56 193 PHE A CA 1
ATOM 1571 C C . PHE A 1 193 ? -15.956 14.966 1.655 1.00 94.56 193 PHE A C 1
ATOM 1573 O O . PHE A 1 193 ? -14.927 14.575 2.204 1.00 94.56 193 PHE A O 1
ATOM 1580 N N . ILE A 1 194 ? -16.920 15.615 2.301 1.00 96.06 194 ILE A N 1
ATOM 1581 C CA . ILE A 1 194 ? -16.968 15.791 3.753 1.00 96.06 194 ILE A CA 1
ATOM 1582 C C . ILE A 1 194 ? -17.847 14.681 4.323 1.00 96.06 194 ILE A C 1
ATOM 1584 O O . ILE A 1 194 ? -19.031 14.590 3.991 1.00 96.06 194 ILE A O 1
ATOM 1588 N N . TRP A 1 195 ? -17.254 13.843 5.164 1.00 97.12 195 TRP A N 1
ATOM 1589 C CA . TRP A 1 195 ? -17.910 12.742 5.859 1.00 97.12 195 TRP A CA 1
ATOM 1590 C C . TRP A 1 195 ? -18.199 13.152 7.296 1.00 97.12 195 TRP A C 1
ATOM 1592 O O . TRP A 1 195 ? -17.264 13.496 8.013 1.00 97.12 195 TRP A O 1
ATOM 1602 N N . ASN A 1 196 ? -19.461 13.090 7.723 1.00 96.56 196 ASN A N 1
ATOM 1603 C CA . ASN A 1 196 ? -19.863 13.336 9.108 1.00 96.56 196 ASN A CA 1
ATOM 1604 C C . ASN A 1 196 ? -20.197 12.000 9.785 1.00 96.56 196 ASN A C 1
ATOM 1606 O O . ASN A 1 196 ? -21.227 11.384 9.500 1.00 96.56 196 ASN A O 1
ATOM 1610 N N . GLY A 1 197 ? -19.312 11.539 10.671 1.00 93.00 197 GLY A N 1
ATOM 1611 C CA . GLY A 1 197 ? -19.426 10.220 11.305 1.00 93.00 197 GLY A CA 1
ATOM 1612 C C . GLY A 1 197 ? -20.580 10.109 12.308 1.00 93.00 197 GLY A C 1
ATOM 1613 O O . GLY A 1 197 ? -21.121 9.023 12.500 1.00 93.00 197 GLY A O 1
ATOM 1614 N N . VAL A 1 198 ? -20.992 11.232 12.908 1.00 93.50 198 VAL A N 1
ATOM 1615 C CA . VAL A 1 198 ? -22.054 11.275 13.929 1.00 93.50 198 VAL A CA 1
ATOM 1616 C C . VAL A 1 198 ? -23.436 11.286 13.277 1.00 93.50 198 VAL A C 1
ATOM 1618 O O . VAL A 1 198 ? -24.315 10.522 13.663 1.00 93.50 198 VAL A O 1
ATOM 1621 N N . GLU A 1 199 ? -23.624 12.121 12.256 1.00 95.19 199 GLU A N 1
ATOM 1622 C CA . GLU A 1 199 ? -24.888 12.218 11.511 1.00 95.19 199 GLU A CA 1
ATOM 1623 C C . GLU A 1 199 ? -25.027 11.142 10.432 1.00 95.19 199 GLU A C 1
ATOM 1625 O O . GLU A 1 199 ? -26.117 10.948 9.898 1.00 95.19 199 GLU A O 1
ATOM 1630 N N . ARG A 1 200 ? -23.935 10.428 10.124 1.00 93.06 200 ARG A N 1
ATOM 1631 C CA . ARG A 1 200 ? -23.856 9.404 9.072 1.00 93.06 200 ARG A CA 1
ATOM 1632 C C . ARG A 1 200 ? -24.212 9.964 7.693 1.00 93.06 200 ARG A C 1
ATOM 1634 O O . ARG A 1 200 ? -24.913 9.326 6.908 1.00 93.06 200 ARG A O 1
ATOM 1641 N N . THR A 1 201 ? -23.715 11.162 7.399 1.00 95.75 201 THR A N 1
ATOM 1642 C CA . THR A 1 201 ? -23.946 11.870 6.134 1.00 95.75 201 THR A CA 1
ATOM 1643 C C . THR A 1 201 ? -22.642 12.085 5.370 1.00 95.75 201 THR A C 1
ATOM 1645 O O . THR A 1 201 ? -21.550 12.123 5.943 1.00 95.75 201 THR A O 1
ATOM 1648 N N . VAL A 1 202 ? -22.759 12.222 4.048 1.00 95.44 202 VAL A N 1
ATOM 1649 C CA . VAL A 1 202 ? -21.654 12.573 3.148 1.00 95.44 202 VAL A CA 1
ATOM 1650 C C . VAL A 1 202 ? -22.122 13.704 2.246 1.00 95.44 202 VAL A C 1
ATOM 1652 O O . VAL A 1 202 ? -23.190 13.609 1.638 1.00 95.44 202 VAL A O 1
ATOM 1655 N N . ARG A 1 203 ? -21.334 14.777 2.151 1.00 95.00 203 ARG A N 1
ATOM 1656 C CA . ARG A 1 203 ? -21.646 15.943 1.312 1.00 95.00 203 ARG A CA 1
ATOM 1657 C C . ARG A 1 203 ? -20.437 16.410 0.515 1.00 95.00 203 ARG A C 1
ATOM 1659 O O . ARG A 1 203 ? -19.290 16.134 0.864 1.00 95.00 203 ARG A O 1
ATOM 1666 N N . LEU A 1 204 ? -20.693 17.141 -0.564 1.00 94.44 204 LEU A N 1
ATOM 1667 C CA . LEU A 1 204 ? -19.640 17.893 -1.239 1.00 94.44 204 LEU A CA 1
ATOM 1668 C C . LEU A 1 204 ? -19.228 19.097 -0.372 1.00 94.44 204 LEU A C 1
ATOM 1670 O O . LEU A 1 204 ? -20.086 19.676 0.298 1.00 94.44 204 LEU A O 1
ATOM 1674 N N . PRO A 1 205 ? -17.945 19.495 -0.390 1.00 92.19 205 PRO A N 1
ATOM 1675 C CA . PRO A 1 205 ? -17.527 20.787 0.134 1.00 92.19 205 PRO A CA 1
ATOM 1676 C C . PRO A 1 205 ? -18.260 21.927 -0.579 1.00 92.19 205 PRO A C 1
ATOM 1678 O O . PRO A 1 205 ? -18.469 21.860 -1.793 1.00 92.19 205 PRO A O 1
ATOM 1681 N N . ASP A 1 206 ? -18.582 22.993 0.152 1.00 88.12 206 ASP A N 1
ATOM 1682 C CA . ASP A 1 206 ? -19.343 24.130 -0.387 1.00 88.12 206 ASP A CA 1
ATOM 1683 C C . ASP A 1 206 ? -18.629 24.797 -1.573 1.00 88.12 206 ASP A C 1
ATOM 1685 O O . ASP A 1 206 ? -19.269 25.220 -2.532 1.00 88.12 206 ASP A O 1
ATOM 1689 N N . THR A 1 207 ? -17.294 24.783 -1.573 1.00 84.50 207 THR A N 1
ATOM 1690 C CA . THR A 1 207 ? -16.465 25.267 -2.686 1.00 84.50 207 THR A CA 1
ATOM 1691 C C . THR A 1 207 ? -16.739 24.524 -3.993 1.00 84.50 207 THR A C 1
ATOM 1693 O O . THR A 1 207 ? -16.876 25.154 -5.033 1.00 84.50 207 THR A O 1
ATOM 1696 N N . LYS A 1 208 ? -16.910 23.196 -3.948 1.00 81.62 208 LYS A N 1
ATOM 1697 C CA . LYS A 1 208 ? -17.233 22.384 -5.135 1.00 81.62 208 LYS A CA 1
ATOM 1698 C C . LYS A 1 208 ? -18.687 22.521 -5.584 1.00 81.62 208 LYS A C 1
ATOM 1700 O O . LYS A 1 208 ? -19.006 22.178 -6.718 1.00 81.62 208 LYS A O 1
ATOM 1705 N N . LEU A 1 209 ? -19.581 22.956 -4.695 1.00 76.31 209 LEU A N 1
ATOM 1706 C CA . LEU A 1 209 ? -20.981 23.216 -5.037 1.00 76.31 209 LEU A CA 1
ATOM 1707 C C . LEU A 1 209 ? -21.146 24.552 -5.772 1.00 76.31 209 LEU A C 1
ATOM 1709 O O . LEU A 1 209 ? -22.053 24.665 -6.586 1.00 76.31 209 LEU A O 1
ATOM 1713 N N . GLN A 1 210 ? -20.269 25.524 -5.508 1.00 74.06 210 GLN A N 1
ATOM 1714 C CA . GLN A 1 210 ? -20.267 26.843 -6.155 1.00 74.06 210 GLN A CA 1
ATOM 1715 C C . GLN A 1 210 ? -19.632 26.848 -7.557 1.00 74.06 210 GLN A C 1
ATOM 1717 O O . GLN A 1 210 ? -19.847 27.786 -8.315 1.00 74.06 210 GLN A O 1
ATOM 1722 N N . GLU A 1 211 ? -18.866 25.813 -7.915 1.00 62.75 211 GLU A N 1
ATOM 1723 C CA . GLU A 1 211 ? -18.259 25.637 -9.248 1.00 62.75 211 GLU A CA 1
ATOM 1724 C C . GLU A 1 211 ? -19.226 25.025 -10.290 1.00 62.75 211 GLU A C 1
ATOM 1726 O O . GLU A 1 211 ? -18.803 24.652 -11.387 1.00 62.75 211 GLU A O 1
ATOM 1731 N N . LYS A 1 212 ? -20.518 24.906 -9.958 1.00 51.81 212 LYS A N 1
ATOM 1732 C CA . LYS A 1 212 ? -21.597 24.458 -10.852 1.00 51.81 212 LYS A CA 1
ATOM 1733 C C . LYS A 1 212 ? -22.549 25.597 -11.182 1.00 51.81 212 LYS A C 1
ATOM 1735 O O . LYS A 1 212 ? -23.009 25.615 -12.344 1.00 51.81 212 LYS A O 1
#